Protein AF-A0A1N6QDA4-F1 (afdb_monomer_lite)

pLDDT: mean 79.56, std 16.45, range [36.5, 98.25]

Sequence (309 aa):
MTAQAQHRDPRNADLATALEQFEIDNLKEQLRQQRITHTEELSAAKREAEQDPLERMIDRWNGYPGAIERARSAEAELAKARAEHASVTDTLNVVADNCAKYEQLADQYKDQCEKMLAKNNGNVERANDAISRLQQQVRELNNQLRIYREMNPDKLKKQVKRLQDKNKELTARNETAVKNAEQAKKEKAQLARELQATRQMNRDLKDSLDDMEKIAEGTLDANECRYAYQDETWGITGHDRNTQDLIFIEHLPTGQRRVLSRTTGDVMRTEPIPSSIKALAKQWVEKYAQLHDAIDSLCEPAPSQQEDS

Radius of gyration: 101.57 Å; chains: 1; bounding box: 157×73×294 Å

Secondary structure (DSSP, 8-state):
----------SSHHHHHHHHHHHHHHHHHHHHHHHHHHHHHHHHHHHHHHHHHHHHHHHHHHHHHHHHHHHHHHHHHHHHHHHHHHHHHHHHHHHHHHHHHHHHHHHHHHHHHHHHHHHHHHHHHHHHHHHHHHHHHHHHHHHHHHHHHHT-HHHHHHHHHHHHHHHHHHHHHHHHHHHHHHHHHHHHHHHHHHHHHHHHHHHHHHHHHHHHHHHHTTSS-TTTTS-SEE-SSEEEE---TT-TTEEEEEETTTTEEEEEETTT--BSSSS---HHHHHHHHHHHHHHHHHHHHHHHHHSPPP------

Foldseek 3Di:
DDDDDDDDDDPPPVVVVVVVVVVVVVVVVVVVVVVVVVVVVVVVVVCCVVVVVVVVVVVVVVCVVVVVVVVVVVVVVVVVVVVVVVVVVVVVVVVVVVVVVVVVVVVVVVVVVVVVVVVVVVVVVVVVVVVVVVVVVVVVVVVVVVVVVVVPVVVVVVVVVVVVVVVVVVVVVVVVVVVVVVVVVVVVVVVVVVVVVVVVVVVVVVVVVVQVVCCVVVVDPVVVVQFPDDDPFWGWGDDDPPDNFWIWIAGVVVRDTWTQGLVPLDTPDDDDDPVVVSVVSVVVSVVVVVVVVVVVVVVDDDPPDDPDD

Organism: NCBI:txid49186

Structure (mmCIF, N/CA/C/O backbone):
data_AF-A0A1N6QDA4-F1
#
_entry.id   AF-A0A1N6QDA4-F1
#
loop_
_atom_site.group_PDB
_atom_site.id
_atom_site.type_symbol
_atom_site.label_atom_id
_atom_site.label_alt_id
_atom_site.label_comp_id
_atom_site.label_asym_id
_atom_site.label_entity_id
_atom_site.label_seq_id
_atom_site.pdbx_PDB_ins_code
_atom_site.Cartn_x
_atom_site.Cartn_y
_atom_site.Cartn_z
_atom_site.occupancy
_atom_site.B_iso_or_equiv
_atom_site.auth_seq_id
_atom_site.auth_comp_id
_atom_site.auth_asym_id
_atom_site.auth_atom_id
_atom_site.pdbx_PDB_model_num
ATOM 1 N N . MET A 1 1 ? 66.990 56.740 -181.572 1.00 36.50 1 MET A N 1
ATOM 2 C CA . MET A 1 1 ? 67.595 57.712 -180.641 1.00 36.50 1 MET A CA 1
ATOM 3 C C . MET A 1 1 ? 67.385 57.205 -179.221 1.00 36.50 1 MET A C 1
ATOM 5 O O . MET A 1 1 ? 66.254 56.898 -178.880 1.00 36.50 1 MET A O 1
ATOM 9 N N . THR A 1 2 ? 68.497 57.081 -178.485 1.00 39.44 2 THR A N 1
ATOM 10 C CA . THR A 1 2 ? 68.653 56.997 -177.013 1.00 39.44 2 THR A CA 1
ATOM 11 C C . THR A 1 2 ? 67.955 55.883 -176.223 1.00 39.44 2 THR A C 1
ATOM 13 O O . THR A 1 2 ? 66.776 55.947 -175.898 1.00 39.44 2 THR A O 1
ATOM 16 N N . ALA A 1 3 ? 68.785 54.907 -175.842 1.00 44.12 3 ALA A N 1
ATOM 17 C CA . ALA A 1 3 ? 68.615 53.956 -174.752 1.00 44.12 3 ALA A CA 1
ATOM 18 C C . ALA A 1 3 ? 68.837 54.616 -173.379 1.00 44.12 3 ALA A C 1
ATOM 20 O O . ALA A 1 3 ? 69.678 55.506 -173.267 1.00 44.12 3 ALA A O 1
ATOM 21 N N . GLN A 1 4 ? 68.184 54.096 -172.335 1.00 40.22 4 GLN A N 1
ATOM 22 C CA . GLN A 1 4 ? 68.725 54.085 -170.972 1.00 40.22 4 GLN A CA 1
ATOM 23 C C . GLN A 1 4 ? 68.102 52.943 -170.156 1.00 40.22 4 GLN A C 1
ATOM 25 O O . GLN A 1 4 ? 66.895 52.879 -169.946 1.00 40.22 4 GLN A O 1
ATOM 30 N N . ALA A 1 5 ? 68.974 52.025 -169.745 1.00 48.56 5 ALA A N 1
ATOM 31 C CA . ALA A 1 5 ? 68.730 50.905 -168.851 1.00 48.56 5 ALA A CA 1
ATOM 32 C C . ALA A 1 5 ? 69.246 51.260 -167.449 1.00 48.56 5 ALA A C 1
ATOM 34 O O . ALA A 1 5 ? 70.353 51.784 -167.344 1.00 48.56 5 ALA A O 1
ATOM 35 N N . GLN A 1 6 ? 68.495 50.927 -166.393 1.00 41.88 6 GLN A N 1
ATOM 36 C CA . GLN A 1 6 ? 68.974 50.840 -165.002 1.00 41.88 6 GLN A CA 1
ATOM 37 C C . GLN A 1 6 ? 68.189 49.712 -164.304 1.00 41.88 6 GLN A C 1
ATOM 39 O O . GLN A 1 6 ? 66.966 49.750 -164.239 1.00 41.88 6 GLN A O 1
ATOM 44 N N . HIS A 1 7 ? 68.803 48.538 -164.138 1.00 41.16 7 HIS A N 1
ATOM 45 C CA . HIS A 1 7 ? 69.599 48.075 -162.985 1.00 41.16 7 HIS A CA 1
ATOM 46 C C . HIS A 1 7 ? 68.746 47.589 -161.795 1.00 41.16 7 HIS A C 1
ATOM 48 O O . HIS A 1 7 ? 68.261 48.370 -160.985 1.00 41.16 7 HIS A O 1
ATOM 54 N N . ARG A 1 8 ? 68.594 46.256 -161.717 1.00 45.59 8 ARG A N 1
ATOM 55 C CA . ARG A 1 8 ? 68.130 45.482 -160.554 1.00 45.59 8 ARG A CA 1
ATOM 56 C C . ARG A 1 8 ? 69.287 45.318 -159.562 1.00 45.59 8 ARG A C 1
ATOM 58 O O . ARG A 1 8 ? 70.388 44.969 -159.985 1.00 45.59 8 ARG A O 1
ATOM 65 N N . ASP A 1 9 ? 69.010 45.516 -158.277 1.00 39.50 9 ASP A N 1
ATOM 66 C CA . ASP A 1 9 ? 69.962 45.371 -157.169 1.00 39.50 9 ASP A CA 1
ATOM 67 C C . ASP A 1 9 ? 69.847 43.957 -156.538 1.00 39.50 9 ASP A C 1
ATOM 69 O O . ASP A 1 9 ? 68.753 43.584 -156.108 1.00 39.50 9 ASP A O 1
ATOM 73 N N . PRO A 1 10 ? 70.915 43.132 -156.485 1.00 48.78 10 PRO A N 1
ATOM 74 C CA . PRO A 1 10 ? 70.852 41.725 -156.067 1.00 48.78 10 PRO A CA 1
ATOM 75 C C . PRO A 1 10 ? 71.235 41.462 -154.590 1.00 48.78 10 PRO A C 1
ATOM 77 O O . PRO A 1 10 ? 71.687 40.371 -154.270 1.00 48.78 10 PRO A O 1
ATOM 80 N N . ARG A 1 11 ? 71.076 42.424 -153.664 1.00 51.28 11 ARG A N 1
ATOM 81 C CA . ARG A 1 11 ? 71.540 42.298 -152.254 1.00 51.28 11 ARG A CA 1
ATOM 82 C C . ARG A 1 11 ? 70.470 42.020 -151.181 1.00 51.28 11 ARG A C 1
ATOM 84 O O . ARG A 1 11 ? 70.831 41.868 -150.021 1.00 51.28 11 ARG A O 1
ATOM 91 N N . ASN A 1 12 ? 69.185 41.910 -151.535 1.00 51.75 12 ASN A N 1
ATOM 92 C CA . ASN A 1 12 ? 68.094 41.748 -150.550 1.00 51.75 12 ASN A CA 1
ATOM 93 C C . ASN A 1 12 ? 67.540 40.318 -150.393 1.00 51.75 12 ASN A C 1
ATOM 95 O O . ASN A 1 12 ? 66.811 40.071 -149.439 1.00 51.75 12 ASN A O 1
ATOM 99 N N . ALA A 1 13 ? 67.864 39.374 -151.284 1.00 56.47 13 ALA A N 1
ATOM 100 C CA . ALA A 1 13 ? 67.335 38.005 -151.200 1.00 56.47 13 ALA A CA 1
ATOM 101 C C . ALA A 1 13 ? 68.118 37.117 -150.211 1.00 56.47 13 ALA A C 1
ATOM 103 O O . ALA A 1 13 ? 67.504 36.363 -149.468 1.00 56.47 13 ALA A O 1
ATOM 104 N N . ASP A 1 14 ? 69.445 37.266 -150.130 1.00 57.03 14 ASP A N 1
ATOM 105 C CA . ASP A 1 14 ? 70.304 36.411 -149.289 1.00 57.03 14 ASP A CA 1
ATOM 106 C C . ASP A 1 14 ? 70.206 36.716 -147.783 1.00 57.03 14 ASP A C 1
ATOM 108 O O . ASP A 1 14 ? 70.506 35.865 -146.946 1.00 57.03 14 ASP A O 1
ATOM 112 N N . LEU A 1 15 ? 69.759 37.922 -147.415 1.00 59.72 15 LEU A N 1
ATOM 113 C CA . LEU A 1 15 ? 69.578 38.314 -146.014 1.00 59.72 15 LEU A CA 1
ATOM 114 C C . LEU A 1 15 ? 68.281 37.740 -145.416 1.00 59.72 15 LEU A C 1
ATOM 116 O O . LEU A 1 15 ? 68.230 37.446 -144.224 1.00 59.72 15 LEU A O 1
ATOM 120 N N . ALA A 1 16 ? 67.250 37.553 -146.247 1.00 62.53 16 ALA A N 1
ATOM 121 C CA . ALA A 1 16 ? 65.970 36.985 -145.833 1.00 62.53 16 ALA A CA 1
ATOM 122 C C . ALA A 1 16 ? 66.103 35.489 -145.502 1.00 62.53 16 ALA A C 1
ATOM 124 O O . ALA A 1 16 ? 65.653 35.052 -144.446 1.00 62.53 16 ALA A O 1
ATOM 125 N N . THR A 1 17 ? 66.818 34.724 -146.331 1.00 67.00 17 THR A N 1
ATOM 126 C CA . THR A 1 17 ? 67.074 33.292 -146.102 1.00 67.00 17 THR A CA 1
ATOM 127 C C . THR A 1 17 ? 67.941 33.042 -144.865 1.00 67.00 17 THR A C 1
ATOM 129 O O . THR A 1 17 ? 67.733 32.065 -144.151 1.00 67.00 17 THR A O 1
ATOM 132 N N . ALA A 1 18 ? 68.907 33.921 -144.577 1.00 68.62 18 ALA A N 1
ATOM 133 C CA . ALA A 1 18 ? 69.746 33.807 -143.382 1.00 68.62 18 ALA A CA 1
ATOM 134 C C . ALA A 1 18 ? 68.970 34.088 -142.081 1.00 68.62 18 ALA A C 1
ATOM 136 O O . ALA A 1 18 ? 69.215 33.432 -141.068 1.00 68.62 18 ALA A O 1
ATOM 137 N N . LEU A 1 19 ? 68.022 35.032 -142.111 1.00 71.56 19 LEU A N 1
ATOM 138 C CA . LEU A 1 19 ? 67.133 35.317 -140.980 1.00 71.56 19 LEU A CA 1
ATOM 139 C C . LEU A 1 19 ? 66.138 34.177 -140.738 1.00 71.56 19 LEU A C 1
ATOM 141 O O . LEU A 1 19 ? 65.988 33.756 -139.594 1.00 71.56 19 LEU A O 1
ATOM 145 N N . GLU A 1 20 ? 65.541 33.618 -141.794 1.00 75.06 20 GLU A N 1
ATOM 146 C CA . GLU A 1 20 ? 64.674 32.435 -141.679 1.00 75.06 20 GLU A CA 1
ATOM 147 C C . GLU A 1 20 ? 65.430 31.235 -141.094 1.00 75.06 20 GLU A C 1
ATOM 149 O O . GLU A 1 20 ? 64.919 30.541 -140.217 1.00 75.06 20 GLU A O 1
ATOM 154 N N . GLN A 1 21 ? 66.676 31.004 -141.519 1.00 75.12 21 GLN A N 1
ATOM 155 C CA . GLN A 1 21 ? 67.477 29.898 -140.998 1.00 75.12 21 GLN A CA 1
ATOM 156 C C . GLN A 1 21 ? 67.840 30.092 -139.516 1.00 75.12 21 GLN A C 1
ATOM 158 O O . GLN A 1 21 ? 67.789 29.137 -138.739 1.00 75.12 21 GLN A O 1
ATOM 163 N N . PHE A 1 22 ? 68.155 31.325 -139.109 1.00 82.31 22 PHE A N 1
ATOM 164 C CA . PHE A 1 22 ? 68.394 31.664 -137.707 1.00 82.31 22 PHE A CA 1
ATOM 165 C C . PHE A 1 22 ? 67.132 31.482 -136.853 1.00 82.31 22 PHE A C 1
ATOM 167 O O . PHE A 1 22 ? 67.211 30.920 -135.761 1.00 82.31 22 PHE A O 1
ATOM 174 N N . GLU A 1 23 ? 65.962 31.891 -137.350 1.00 81.25 23 GLU A N 1
ATOM 175 C CA . GLU A 1 23 ? 64.683 31.651 -136.673 1.00 81.25 23 GLU A CA 1
ATOM 176 C C . GLU A 1 23 ? 64.373 30.156 -136.550 1.00 81.25 23 GLU A C 1
ATOM 178 O O . GLU A 1 23 ? 63.975 29.702 -135.477 1.00 81.25 23 GLU A O 1
ATOM 183 N N . ILE A 1 24 ? 64.621 29.364 -137.597 1.00 80.00 24 ILE A N 1
ATOM 184 C CA . ILE A 1 24 ? 64.445 27.906 -137.567 1.00 80.00 24 ILE A CA 1
ATOM 185 C C . ILE A 1 24 ? 65.354 27.260 -136.516 1.00 80.00 24 ILE A C 1
ATOM 187 O O . ILE A 1 24 ? 64.907 26.383 -135.772 1.00 80.00 24 ILE A O 1
ATOM 191 N N . ASP A 1 25 ? 66.620 27.661 -136.438 1.00 80.38 25 ASP A N 1
ATOM 192 C CA . ASP A 1 25 ? 67.557 27.077 -135.479 1.00 80.38 25 ASP A CA 1
ATOM 193 C C . ASP A 1 25 ? 67.271 27.540 -134.042 1.00 80.38 25 ASP A C 1
ATOM 195 O O . ASP A 1 25 ? 67.358 26.732 -133.115 1.00 80.38 25 ASP A O 1
ATOM 199 N N . ASN A 1 26 ? 66.800 28.775 -133.854 1.00 84.25 26 ASN A N 1
ATOM 200 C CA . ASN A 1 26 ? 66.311 29.256 -132.562 1.00 84.25 26 ASN A CA 1
ATOM 201 C C . ASN A 1 26 ? 65.065 28.474 -132.104 1.00 84.25 26 ASN A C 1
ATOM 203 O O . ASN A 1 26 ? 64.989 28.030 -130.960 1.00 84.25 26 ASN A O 1
ATOM 207 N N . LEU A 1 27 ? 64.118 28.207 -133.010 1.00 84.56 27 LEU A N 1
ATOM 208 C CA . LEU A 1 27 ? 62.936 27.390 -132.715 1.00 84.56 27 LEU A CA 1
ATOM 209 C C . LEU A 1 27 ? 63.297 25.930 -132.402 1.00 84.56 27 LEU A C 1
ATOM 211 O O . LEU A 1 27 ? 62.694 25.328 -131.513 1.00 84.56 27 LEU A O 1
ATOM 215 N N . LYS A 1 28 ? 64.293 25.345 -133.081 1.00 82.94 28 LYS A N 1
ATOM 216 C CA . LYS A 1 28 ? 64.786 23.992 -132.758 1.00 82.94 28 LYS A CA 1
ATOM 217 C C . LYS A 1 28 ? 65.443 23.934 -131.386 1.00 82.94 28 LYS A C 1
ATOM 219 O O . LYS A 1 28 ? 65.233 22.956 -130.668 1.00 82.94 28 LYS A O 1
ATOM 224 N N . GLU A 1 29 ? 66.221 24.949 -131.025 1.00 83.81 29 GLU A N 1
ATOM 225 C CA . GLU A 1 29 ? 66.857 25.021 -129.712 1.00 83.81 29 GLU A CA 1
ATOM 226 C C . GLU A 1 29 ? 65.814 25.221 -128.605 1.00 83.81 29 GLU A C 1
ATOM 228 O O . GLU A 1 29 ? 65.850 24.514 -127.599 1.00 83.81 29 GLU A O 1
ATOM 233 N N . GLN A 1 30 ? 64.800 26.062 -128.831 1.00 83.56 30 GLN A N 1
ATOM 234 C CA . GLN A 1 30 ? 63.646 26.174 -127.932 1.00 83.56 30 GLN A CA 1
ATOM 235 C C . GLN A 1 30 ? 62.903 24.840 -127.785 1.00 83.56 30 GLN A C 1
ATOM 237 O O . GLN A 1 30 ? 62.584 24.433 -126.669 1.00 83.56 30 GLN A O 1
ATOM 242 N N . LEU A 1 31 ? 62.677 24.109 -128.882 1.00 86.06 31 LEU A N 1
ATOM 243 C CA . LEU A 1 31 ? 62.033 22.794 -128.840 1.00 86.06 31 LEU A CA 1
ATOM 244 C C . LEU A 1 31 ? 62.889 21.763 -128.086 1.00 86.06 31 LEU A C 1
ATOM 246 O O . LEU A 1 31 ? 62.363 20.899 -127.383 1.00 86.06 31 LEU A O 1
ATOM 250 N N . ARG A 1 32 ? 64.217 21.837 -128.226 1.00 85.88 32 ARG A N 1
ATOM 251 C CA . ARG A 1 32 ? 65.161 20.986 -127.497 1.00 85.88 32 ARG A CA 1
ATOM 252 C C . ARG A 1 32 ? 65.125 21.293 -126.001 1.00 85.88 32 ARG A C 1
ATOM 254 O O . ARG A 1 32 ? 65.028 20.357 -125.212 1.00 85.88 32 ARG A O 1
ATOM 261 N N . GLN A 1 33 ? 65.152 22.568 -125.622 1.00 84.62 33 GLN A N 1
ATOM 262 C CA . GLN A 1 33 ? 65.048 23.002 -124.228 1.00 84.62 33 GLN A CA 1
ATOM 263 C C . GLN A 1 33 ? 63.710 22.582 -123.616 1.00 84.62 33 GLN A C 1
ATOM 265 O O . GLN A 1 33 ? 63.714 21.974 -122.553 1.00 84.62 33 GLN A O 1
ATOM 270 N N . GLN A 1 34 ? 62.595 22.763 -124.330 1.00 85.25 34 GLN A N 1
ATOM 271 C CA . GLN A 1 34 ? 61.272 22.297 -123.894 1.00 85.25 34 GLN A CA 1
ATOM 272 C C . GLN A 1 34 ? 61.207 20.780 -123.694 1.00 85.25 34 GLN A C 1
ATOM 274 O O . GLN A 1 34 ? 60.549 20.296 -122.777 1.00 85.25 34 GLN A O 1
ATOM 279 N N . ARG A 1 35 ? 61.882 19.999 -124.546 1.00 86.56 35 ARG A N 1
ATOM 280 C CA . ARG A 1 35 ? 61.948 18.542 -124.373 1.00 86.56 35 ARG A CA 1
ATOM 281 C C . ARG A 1 35 ? 62.734 18.158 -123.130 1.00 86.56 35 ARG A C 1
ATOM 283 O O . ARG A 1 35 ? 62.293 17.261 -122.422 1.00 86.56 35 ARG A O 1
ATOM 290 N N . ILE A 1 36 ? 63.859 18.826 -122.877 1.00 84.88 36 ILE A N 1
ATOM 291 C CA . ILE A 1 36 ? 64.680 18.590 -121.686 1.00 84.88 36 ILE A CA 1
ATOM 292 C C . ILE A 1 36 ? 63.874 18.933 -120.431 1.00 84.88 36 ILE A C 1
ATOM 294 O O . ILE A 1 36 ? 63.717 18.062 -119.577 1.00 84.88 36 ILE A O 1
ATOM 298 N N . THR A 1 37 ? 63.266 20.122 -120.371 1.00 85.00 37 THR A N 1
ATOM 299 C CA . THR A 1 37 ? 62.447 20.533 -119.220 1.00 85.00 37 THR A CA 1
ATOM 300 C C . THR A 1 37 ? 61.268 19.592 -119.008 1.00 85.00 37 THR A C 1
ATOM 302 O O . THR A 1 37 ? 61.053 19.128 -117.897 1.00 85.00 37 THR A O 1
ATOM 305 N N . HIS A 1 38 ? 60.563 19.196 -120.070 1.00 85.62 38 HIS A N 1
ATOM 306 C CA . HIS A 1 38 ? 59.451 18.252 -119.954 1.00 85.62 38 HIS A CA 1
ATOM 307 C C . HIS A 1 38 ? 59.905 16.863 -119.468 1.00 85.62 38 HIS A C 1
ATOM 309 O O . HIS A 1 38 ? 59.210 16.213 -118.689 1.00 85.62 38 HIS A O 1
ATOM 315 N N . THR A 1 39 ? 61.078 16.375 -119.893 1.00 83.75 39 THR A N 1
ATOM 316 C CA . THR A 1 39 ? 61.624 15.115 -119.360 1.00 83.75 39 THR A CA 1
ATOM 317 C C . THR A 1 39 ? 62.070 15.228 -117.906 1.00 83.75 39 THR A C 1
ATOM 319 O O . THR A 1 39 ? 61.886 14.277 -117.146 1.00 83.75 39 THR A O 1
ATOM 322 N N . GLU A 1 40 ? 62.617 16.372 -117.503 1.00 85.88 40 GLU A N 1
ATOM 323 C CA . GLU A 1 40 ? 62.994 16.642 -116.116 1.00 85.88 40 GLU A CA 1
ATOM 324 C C . GLU A 1 40 ? 61.753 16.709 -115.221 1.00 85.88 40 GLU A C 1
ATOM 326 O O . GLU A 1 40 ? 61.712 16.011 -114.209 1.00 85.88 40 GLU A O 1
ATOM 331 N N . GLU A 1 41 ? 60.709 17.422 -115.645 1.00 84.94 41 GLU A N 1
ATOM 332 C CA . GLU A 1 41 ? 59.411 17.502 -114.965 1.00 84.94 41 GLU A CA 1
ATOM 333 C C . GLU A 1 41 ? 58.749 16.127 -114.832 1.00 84.94 41 GLU A C 1
ATOM 335 O O . GLU A 1 41 ? 58.336 15.748 -113.738 1.00 84.94 41 GLU A O 1
ATOM 340 N N . LEU A 1 42 ? 58.717 15.323 -115.902 1.00 81.88 42 LEU A N 1
ATOM 341 C CA . LEU A 1 42 ? 58.201 13.951 -115.836 1.00 81.88 42 LEU A CA 1
ATOM 342 C C . LEU A 1 42 ? 59.022 13.065 -114.892 1.00 81.88 42 LEU A C 1
ATOM 344 O O . LEU A 1 42 ? 58.462 12.224 -114.188 1.00 81.88 42 LEU A O 1
ATOM 348 N N . SER A 1 43 ? 60.346 13.230 -114.869 1.00 78.56 43 SER A N 1
ATOM 349 C CA . SER A 1 43 ? 61.214 12.464 -113.972 1.00 78.56 43 SER A CA 1
ATOM 350 C C . SER A 1 43 ? 61.050 12.877 -112.506 1.00 78.56 43 SER A C 1
ATOM 352 O O . SER A 1 43 ? 61.079 12.013 -111.630 1.00 78.56 43 SER A O 1
ATOM 354 N N . ALA A 1 44 ? 60.823 14.166 -112.240 1.00 80.19 44 ALA A N 1
ATOM 355 C CA . ALA A 1 44 ? 60.541 14.702 -110.915 1.00 80.19 44 ALA A CA 1
ATOM 356 C C . ALA A 1 44 ? 59.164 14.243 -110.424 1.00 80.19 44 ALA A C 1
ATOM 358 O O . ALA A 1 44 ? 59.079 13.658 -109.349 1.00 80.19 44 ALA A O 1
ATOM 359 N N . ALA A 1 45 ? 58.126 14.375 -111.255 1.00 77.88 45 ALA A N 1
ATOM 360 C CA . ALA A 1 45 ? 56.777 13.905 -110.947 1.00 77.88 45 ALA A CA 1
ATOM 361 C C . ALA A 1 45 ? 56.741 12.391 -110.690 1.00 77.88 45 ALA A C 1
ATOM 363 O O . ALA A 1 45 ? 56.043 11.926 -109.792 1.00 77.88 45 ALA A O 1
ATOM 364 N N . LYS A 1 46 ? 57.526 11.602 -111.438 1.00 79.38 46 LYS A N 1
ATOM 365 C CA . LYS A 1 46 ? 57.642 10.159 -111.200 1.00 79.38 46 LYS A CA 1
ATOM 366 C C . LYS A 1 46 ? 58.363 9.840 -109.887 1.00 79.38 46 LYS A C 1
ATOM 368 O O . LYS A 1 46 ? 57.913 8.958 -109.166 1.00 79.38 46 LYS A O 1
ATOM 373 N N . ARG A 1 47 ? 59.448 10.552 -109.555 1.00 75.81 47 ARG A N 1
ATOM 374 C CA . ARG A 1 47 ? 60.139 10.387 -108.262 1.00 75.81 47 ARG A CA 1
ATOM 375 C C . ARG A 1 47 ? 59.245 10.779 -107.093 1.00 75.81 47 ARG A C 1
ATOM 377 O O . ARG A 1 47 ? 59.200 10.039 -106.124 1.00 75.81 47 ARG A O 1
ATOM 384 N N . GLU A 1 48 ? 58.507 11.877 -107.202 1.00 76.88 48 GLU A N 1
ATOM 385 C CA . GLU A 1 48 ? 57.567 12.335 -106.176 1.00 76.88 48 GLU A CA 1
ATOM 386 C C . GLU A 1 48 ? 56.412 11.336 -105.988 1.00 76.88 48 GLU A C 1
ATOM 388 O O . GLU A 1 48 ? 56.111 10.943 -104.863 1.00 76.88 48 GLU A O 1
ATOM 393 N N . ALA A 1 49 ? 55.844 10.825 -107.088 1.00 73.62 49 ALA A N 1
ATOM 394 C CA . ALA A 1 49 ? 54.801 9.799 -107.050 1.00 73.62 49 ALA A CA 1
ATOM 395 C C . ALA A 1 49 ? 55.277 8.457 -106.458 1.00 73.62 49 ALA A C 1
ATOM 397 O O . ALA A 1 49 ? 54.464 7.714 -105.909 1.00 73.62 49 ALA A O 1
ATOM 398 N N . GLU A 1 50 ? 56.568 8.128 -106.569 1.00 77.50 50 GLU A N 1
ATOM 399 C CA . GLU A 1 50 ? 57.167 6.926 -105.973 1.00 77.50 50 GLU A CA 1
ATOM 400 C C . GLU A 1 50 ? 57.635 7.153 -104.519 1.00 77.50 50 GLU A C 1
ATOM 402 O O . GLU A 1 50 ? 57.541 6.234 -103.703 1.00 77.50 50 GLU A O 1
ATOM 407 N N . GLN A 1 51 ? 58.098 8.357 -104.165 1.00 74.00 51 GLN A N 1
ATOM 408 C CA . GLN A 1 51 ? 58.604 8.696 -102.827 1.00 74.00 51 GLN A CA 1
ATOM 409 C C . GLN A 1 51 ? 57.485 8.944 -101.807 1.00 74.00 51 GLN A C 1
ATOM 411 O O . GLN A 1 51 ? 57.546 8.377 -100.719 1.00 74.00 51 GLN A O 1
ATOM 416 N N . ASP A 1 52 ? 56.432 9.688 -102.154 1.00 76.62 52 ASP A N 1
ATOM 417 C CA . ASP A 1 52 ? 55.325 10.021 -101.240 1.00 76.62 52 ASP A CA 1
ATOM 418 C C . ASP A 1 52 ? 54.630 8.782 -100.612 1.00 76.62 52 ASP A C 1
ATOM 420 O O . ASP A 1 52 ? 54.471 8.722 -99.388 1.00 76.62 52 ASP A O 1
ATOM 424 N N . PRO A 1 53 ? 54.260 7.719 -101.360 1.00 83.00 53 PRO A N 1
ATOM 425 C CA . PRO A 1 53 ? 53.670 6.529 -100.745 1.00 83.00 53 PRO A CA 1
ATOM 426 C C . PRO A 1 53 ? 54.661 5.748 -99.869 1.00 83.00 53 PRO A C 1
ATOM 428 O O . PRO A 1 53 ? 54.244 5.169 -98.862 1.00 83.00 53 PRO A O 1
ATOM 431 N N . LEU A 1 54 ? 55.954 5.737 -100.211 1.00 81.06 54 LEU A N 1
ATOM 432 C CA . LEU A 1 54 ? 56.986 5.072 -99.411 1.00 81.06 54 LEU A CA 1
ATOM 433 C C . LEU A 1 54 ? 57.266 5.832 -98.113 1.00 81.06 54 LEU A C 1
ATOM 435 O O . LEU A 1 54 ? 57.337 5.204 -97.059 1.00 81.06 54 LEU A O 1
ATOM 439 N N . GLU A 1 55 ? 57.347 7.160 -98.161 1.00 83.62 55 GLU A N 1
ATOM 440 C CA . GLU A 1 55 ? 57.503 8.013 -96.980 1.00 83.62 55 GLU A CA 1
ATOM 441 C C . GLU A 1 55 ? 56.316 7.844 -96.027 1.00 83.62 55 GLU A C 1
ATOM 443 O O . GLU A 1 55 ? 56.513 7.548 -94.849 1.00 83.62 55 GLU A O 1
ATOM 448 N N . ARG A 1 56 ? 55.077 7.845 -96.539 1.00 82.69 56 ARG A N 1
ATOM 449 C CA . ARG A 1 56 ? 53.881 7.558 -95.723 1.00 82.69 56 ARG A CA 1
ATOM 450 C C . ARG A 1 56 ? 53.902 6.163 -95.095 1.00 82.69 56 ARG A C 1
ATOM 452 O O . ARG A 1 56 ? 53.414 5.984 -93.975 1.00 82.69 56 ARG A O 1
ATOM 459 N N . MET A 1 57 ? 54.419 5.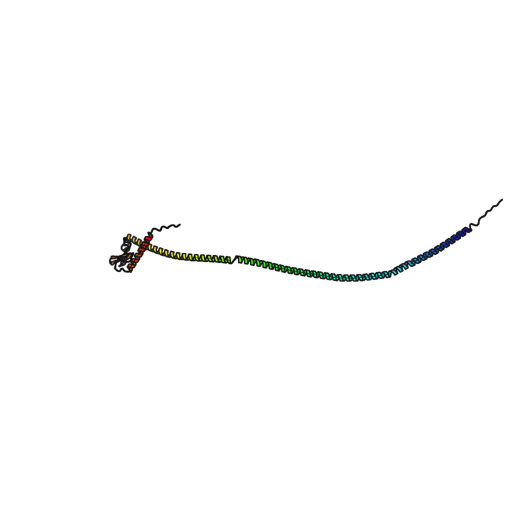156 -95.804 1.00 83.81 57 MET A N 1
ATOM 460 C CA . MET A 1 57 ? 54.565 3.800 -95.260 1.00 83.81 57 MET A CA 1
ATOM 461 C C . MET A 1 57 ? 55.651 3.733 -94.184 1.00 83.81 57 MET A C 1
ATOM 463 O O . MET A 1 57 ? 55.429 3.083 -93.163 1.00 83.81 57 MET A O 1
ATOM 467 N N . ILE A 1 58 ? 56.779 4.416 -94.378 1.00 84.38 58 ILE A N 1
ATOM 468 C CA . ILE A 1 58 ? 57.876 4.503 -93.407 1.00 84.38 58 ILE A CA 1
ATOM 469 C C . ILE A 1 58 ? 57.421 5.252 -92.151 1.00 84.38 58 ILE A C 1
ATOM 471 O O . ILE A 1 58 ? 57.635 4.754 -91.050 1.00 84.38 58 ILE A O 1
ATOM 475 N N . ASP A 1 59 ? 56.713 6.373 -92.286 1.00 84.62 59 ASP A N 1
ATOM 476 C CA . ASP A 1 59 ? 56.167 7.130 -91.153 1.00 84.62 59 ASP A CA 1
ATOM 477 C C . ASP A 1 59 ? 55.150 6.310 -90.360 1.00 84.62 59 ASP A C 1
ATOM 479 O O . ASP A 1 59 ? 55.189 6.255 -89.126 1.00 84.62 59 ASP A O 1
ATOM 483 N N . ARG A 1 60 ? 54.267 5.594 -91.066 1.00 86.00 60 ARG A N 1
ATOM 484 C CA . ARG A 1 60 ? 53.339 4.656 -90.428 1.00 86.00 60 ARG A CA 1
ATOM 485 C C . ARG A 1 60 ? 54.094 3.534 -89.714 1.00 86.00 60 ARG A C 1
ATOM 487 O O . ARG A 1 60 ? 53.725 3.186 -88.593 1.00 86.00 60 ARG A O 1
ATOM 494 N N . TRP A 1 61 ? 55.143 2.991 -90.333 1.00 86.56 61 TRP A N 1
ATOM 495 C CA . TRP A 1 61 ? 55.955 1.924 -89.753 1.00 86.56 61 TRP A CA 1
ATOM 496 C C . TRP A 1 61 ? 56.688 2.381 -88.489 1.00 86.56 61 TRP A C 1
ATOM 498 O O . TRP A 1 61 ? 56.620 1.717 -87.455 1.00 86.56 61 TRP A O 1
ATOM 508 N N . ASN A 1 62 ? 57.303 3.561 -88.543 1.00 89.25 62 ASN A N 1
ATOM 509 C CA . ASN A 1 62 ? 58.001 4.189 -87.426 1.00 89.25 62 ASN A CA 1
ATOM 510 C C . ASN A 1 62 ? 57.045 4.580 -86.284 1.00 89.25 62 ASN A C 1
ATOM 512 O O . ASN A 1 62 ? 57.456 4.630 -85.126 1.00 89.25 62 ASN A O 1
ATOM 516 N N . GLY A 1 63 ? 55.758 4.801 -86.574 1.00 89.38 63 GLY A N 1
ATOM 517 C CA . GLY A 1 63 ? 54.722 5.059 -85.572 1.00 89.38 63 GLY A CA 1
ATOM 518 C C . GLY A 1 63 ? 54.218 3.821 -84.813 1.00 89.38 63 GLY A C 1
ATOM 519 O O . GLY A 1 63 ? 53.692 3.970 -83.703 1.00 89.38 63 GLY A O 1
ATOM 520 N N . TYR A 1 64 ? 54.372 2.604 -85.359 1.00 90.50 64 TYR A N 1
ATOM 521 C CA . TYR A 1 64 ? 53.859 1.376 -84.729 1.00 90.50 64 TYR A CA 1
ATOM 522 C C . TYR A 1 64 ? 54.505 1.042 -83.378 1.00 90.50 64 TYR A C 1
ATOM 524 O O . TYR A 1 64 ? 53.746 0.738 -82.457 1.00 90.50 64 TYR A O 1
ATOM 532 N N . PRO A 1 65 ? 55.838 1.120 -83.186 1.00 92.12 65 PRO A N 1
ATOM 533 C CA . PRO A 1 65 ? 56.453 0.857 -81.884 1.00 92.12 65 PRO A CA 1
ATOM 534 C C . PRO A 1 65 ? 55.867 1.726 -80.766 1.00 92.12 65 PRO A C 1
ATOM 536 O O . PRO A 1 65 ? 55.437 1.202 -79.740 1.00 92.12 65 PRO A O 1
ATOM 539 N N . GLY A 1 66 ? 55.722 3.035 -81.007 1.00 91.88 66 GLY A N 1
ATOM 540 C CA . GLY A 1 66 ? 55.103 3.946 -80.042 1.00 91.88 66 GLY A CA 1
ATOM 541 C C . GLY A 1 66 ? 53.616 3.654 -79.804 1.00 91.88 66 GLY A C 1
ATOM 542 O O . GLY A 1 66 ? 53.120 3.827 -78.693 1.00 91.88 66 GLY A O 1
ATOM 543 N N . ALA A 1 67 ? 52.882 3.184 -80.819 1.00 90.44 67 ALA A N 1
ATOM 544 C CA . ALA A 1 67 ? 51.497 2.741 -80.648 1.00 90.44 67 ALA A CA 1
ATOM 545 C C . ALA A 1 67 ? 51.393 1.456 -79.808 1.00 90.44 67 ALA A C 1
ATOM 547 O O . ALA A 1 67 ? 50.504 1.357 -78.964 1.00 90.44 67 ALA A O 1
ATOM 548 N N . ILE A 1 68 ? 52.316 0.507 -79.994 1.00 93.00 68 ILE A N 1
ATOM 549 C CA . ILE A 1 68 ? 52.394 -0.736 -79.216 1.00 93.00 68 ILE A CA 1
ATOM 550 C C . ILE A 1 68 ? 52.741 -0.434 -77.756 1.00 93.00 68 ILE A C 1
ATOM 552 O O . ILE A 1 68 ? 52.123 -0.999 -76.858 1.00 93.00 68 ILE A O 1
ATOM 556 N N . GLU A 1 69 ? 53.683 0.472 -77.492 1.00 94.06 69 GLU A N 1
ATOM 557 C CA . GLU A 1 69 ? 54.012 0.892 -76.124 1.00 94.06 69 GLU A CA 1
ATOM 558 C C . GLU A 1 69 ? 52.832 1.576 -75.431 1.00 94.06 69 GLU A C 1
ATOM 560 O O . GLU A 1 69 ? 52.516 1.239 -74.290 1.00 94.06 69 GLU A O 1
ATOM 565 N N . ARG A 1 70 ? 52.117 2.469 -76.132 1.00 93.75 70 ARG A N 1
ATOM 566 C CA . ARG A 1 70 ? 50.881 3.071 -75.606 1.00 93.75 70 ARG A CA 1
ATOM 567 C C . ARG A 1 70 ? 49.812 2.022 -75.313 1.00 93.75 70 ARG A C 1
ATOM 569 O O . ARG A 1 70 ? 49.172 2.105 -74.271 1.00 93.75 70 ARG A O 1
ATOM 576 N N . ALA A 1 71 ? 49.639 1.030 -76.189 1.00 93.94 71 ALA A N 1
ATOM 577 C CA . ALA A 1 71 ? 48.698 -0.065 -75.967 1.00 93.94 71 ALA A CA 1
ATOM 578 C C . ALA A 1 71 ? 49.084 -0.902 -74.736 1.00 93.94 71 ALA A C 1
ATOM 580 O O . ALA A 1 71 ? 48.244 -1.132 -73.873 1.00 93.94 71 ALA A O 1
ATOM 581 N N . ARG A 1 72 ? 50.365 -1.266 -74.591 1.00 94.94 72 ARG A N 1
ATOM 582 C CA . ARG A 1 72 ? 50.874 -1.994 -73.414 1.00 94.94 72 ARG A CA 1
ATOM 583 C C . ARG A 1 72 ? 50.711 -1.199 -72.120 1.00 94.94 72 ARG A C 1
ATOM 585 O O . ARG A 1 72 ? 50.325 -1.764 -71.102 1.00 94.94 72 ARG A O 1
ATOM 592 N N . SER A 1 73 ? 50.985 0.105 -72.151 1.00 95.12 73 SER A N 1
ATOM 593 C CA . SER A 1 73 ? 50.770 0.985 -70.998 1.00 95.12 73 SER A CA 1
ATOM 594 C C . SER A 1 73 ? 49.286 1.068 -70.637 1.00 95.12 73 SER A C 1
ATOM 596 O O . SER A 1 73 ? 48.948 0.946 -69.464 1.00 95.12 73 SER A O 1
ATOM 598 N N . ALA A 1 74 ? 48.395 1.190 -71.624 1.00 94.69 74 ALA A N 1
ATOM 599 C CA . ALA A 1 74 ? 46.954 1.190 -71.393 1.00 94.69 74 ALA A CA 1
ATOM 600 C C . ALA A 1 74 ? 46.451 -0.150 -70.828 1.00 94.69 74 ALA A C 1
ATOM 602 O O . ALA A 1 74 ? 45.617 -0.157 -69.926 1.00 94.69 74 ALA A O 1
ATOM 603 N N . GLU A 1 75 ? 46.974 -1.281 -71.308 1.00 95.25 75 GLU A N 1
ATOM 604 C CA . GLU A 1 75 ? 46.667 -2.608 -70.761 1.00 95.25 75 GLU A CA 1
ATOM 605 C C . GLU A 1 75 ? 47.142 -2.757 -69.310 1.00 95.25 75 GLU A C 1
ATOM 607 O O . GLU A 1 75 ? 46.403 -3.292 -68.481 1.00 95.25 75 GLU A O 1
ATOM 612 N N . ALA A 1 76 ? 48.336 -2.254 -68.981 1.00 95.38 76 ALA A N 1
ATOM 613 C CA . ALA A 1 76 ? 48.862 -2.269 -67.618 1.00 95.38 76 ALA A CA 1
ATOM 614 C C . ALA A 1 76 ? 48.018 -1.405 -66.664 1.00 95.38 76 ALA A C 1
ATOM 616 O O . ALA A 1 76 ? 47.665 -1.862 -65.575 1.00 95.38 76 ALA A O 1
ATOM 617 N N . GLU A 1 77 ? 47.630 -0.198 -67.084 1.00 96.00 77 GLU A N 1
ATOM 618 C CA . GLU A 1 77 ? 46.734 0.667 -66.304 1.00 96.00 77 GLU A CA 1
ATOM 619 C C . GLU A 1 77 ? 45.347 0.038 -66.131 1.00 96.00 77 GLU A C 1
ATOM 621 O O . GLU A 1 77 ? 44.774 0.061 -65.042 1.00 96.00 77 GLU A O 1
ATOM 626 N N . LEU A 1 78 ? 44.819 -0.611 -67.172 1.00 95.75 78 LEU A N 1
ATOM 627 C CA . LEU A 1 78 ? 43.547 -1.322 -67.095 1.00 95.75 78 LEU A CA 1
ATOM 628 C C . LEU A 1 78 ? 43.626 -2.525 -66.142 1.00 95.75 78 LEU A C 1
ATOM 630 O O . LEU A 1 78 ? 42.690 -2.771 -65.379 1.00 95.75 78 LEU A O 1
ATOM 634 N N . ALA A 1 79 ? 44.738 -3.264 -66.144 1.00 95.88 79 ALA A N 1
ATOM 635 C CA . ALA A 1 79 ? 44.975 -4.350 -65.197 1.00 95.88 79 ALA A CA 1
ATOM 636 C C . ALA A 1 79 ? 45.048 -3.836 -63.749 1.00 95.88 79 ALA A C 1
ATOM 638 O O . ALA A 1 79 ? 44.436 -4.430 -62.859 1.00 95.88 79 ALA A O 1
ATOM 639 N N . LYS A 1 80 ? 45.723 -2.703 -63.523 1.00 96.50 80 LYS A N 1
ATOM 640 C CA . LYS A 1 80 ? 45.788 -2.040 -62.215 1.00 96.50 80 LYS A CA 1
ATOM 641 C C . LYS A 1 80 ? 44.404 -1.586 -61.741 1.00 96.50 80 LYS A C 1
ATOM 643 O O . LYS A 1 80 ? 44.006 -1.928 -60.631 1.00 96.50 80 LYS A O 1
ATOM 648 N N . ALA A 1 81 ? 43.632 -0.926 -62.603 1.00 95.69 81 ALA A N 1
ATOM 649 C CA . ALA A 1 81 ? 42.269 -0.496 -62.294 1.00 95.69 81 ALA A CA 1
ATOM 650 C C . ALA A 1 81 ? 41.342 -1.678 -61.957 1.00 95.69 81 ALA A C 1
ATOM 652 O O . ALA A 1 81 ? 40.519 -1.586 -61.047 1.00 95.69 81 ALA A O 1
ATOM 653 N N . ARG A 1 82 ? 41.490 -2.823 -62.642 1.00 96.62 82 ARG A N 1
ATOM 654 C CA . ARG A 1 82 ? 40.745 -4.052 -62.311 1.00 96.62 82 ARG A CA 1
ATOM 655 C C . ARG A 1 82 ? 41.114 -4.603 -60.935 1.00 96.62 82 ARG A C 1
ATOM 657 O O . ARG A 1 82 ? 40.220 -5.027 -60.206 1.00 96.62 82 ARG A O 1
ATOM 664 N N . ALA A 1 83 ? 42.398 -4.597 -60.578 1.00 96.44 83 ALA A N 1
ATOM 665 C CA . ALA A 1 83 ? 42.852 -5.046 -59.263 1.00 96.44 83 ALA A CA 1
ATOM 666 C C . ALA A 1 83 ? 42.342 -4.126 -58.139 1.00 96.44 83 ALA A C 1
ATOM 668 O O . ALA A 1 83 ? 41.860 -4.609 -57.115 1.00 96.44 83 ALA A O 1
ATOM 669 N N . GLU A 1 84 ? 42.377 -2.808 -58.350 1.00 96.62 84 GLU A N 1
ATOM 670 C CA . GLU A 1 84 ? 41.815 -1.827 -57.414 1.00 96.62 84 GLU A CA 1
ATOM 671 C C . GLU A 1 84 ? 40.300 -2.000 -57.262 1.00 96.62 84 GLU A C 1
ATOM 673 O O . GLU A 1 84 ? 39.799 -2.055 -56.141 1.00 96.62 84 GLU A O 1
ATOM 678 N N . HIS A 1 85 ? 39.570 -2.179 -58.367 1.00 96.62 85 HIS A N 1
ATOM 679 C CA . HIS A 1 85 ? 38.132 -2.439 -58.328 1.00 96.62 85 HIS A CA 1
ATOM 680 C C . HIS A 1 85 ? 37.792 -3.725 -57.559 1.00 96.62 85 HIS A C 1
ATOM 682 O O . HIS A 1 85 ? 36.834 -3.742 -56.786 1.00 96.62 85 HIS A O 1
ATOM 688 N N . ALA A 1 86 ? 38.566 -4.800 -57.744 1.00 96.88 86 ALA A N 1
ATOM 689 C CA . ALA A 1 86 ? 38.387 -6.039 -56.987 1.00 96.88 86 ALA A CA 1
ATOM 690 C C . ALA A 1 86 ? 38.565 -5.801 -55.476 1.00 96.88 86 ALA A C 1
ATOM 692 O O . ALA A 1 86 ? 37.682 -6.149 -54.699 1.00 96.88 86 ALA A O 1
ATOM 693 N N . SER A 1 87 ? 39.629 -5.097 -55.077 1.00 97.19 87 SER A N 1
ATOM 694 C CA . SER A 1 87 ? 39.873 -4.724 -53.674 1.00 97.19 87 SER A CA 1
ATOM 695 C C . SER A 1 87 ? 38.750 -3.854 -53.084 1.00 97.19 87 SER A C 1
ATOM 697 O O . SER A 1 87 ? 38.266 -4.101 -51.977 1.00 97.19 87 SER A O 1
ATOM 699 N N . VAL A 1 88 ? 38.262 -2.863 -53.838 1.00 97.50 88 VAL A N 1
ATOM 700 C CA . VAL A 1 88 ? 37.121 -2.028 -53.419 1.00 97.50 88 VAL A CA 1
ATOM 701 C C . VAL A 1 88 ? 35.855 -2.871 -53.260 1.00 97.50 88 VAL A C 1
ATOM 703 O O . VAL A 1 88 ? 35.113 -2.689 -52.299 1.00 97.50 88 VAL A O 1
ATOM 706 N N . THR A 1 89 ? 35.625 -3.834 -54.150 1.00 97.94 89 THR A N 1
ATOM 707 C CA . THR A 1 89 ? 34.475 -4.744 -54.056 1.00 97.94 89 THR A CA 1
ATOM 708 C C . THR A 1 89 ? 34.555 -5.611 -52.797 1.00 97.94 89 THR A C 1
ATOM 710 O O . THR A 1 89 ? 33.566 -5.736 -52.076 1.00 97.94 89 THR A O 1
ATOM 713 N N . ASP A 1 90 ? 35.734 -6.148 -52.476 1.00 97.81 90 ASP A N 1
ATOM 714 C CA . ASP A 1 90 ? 35.941 -6.950 -51.266 1.00 97.81 90 ASP A CA 1
ATOM 715 C C . ASP A 1 90 ? 35.718 -6.126 -49.992 1.00 97.81 90 ASP A C 1
ATOM 717 O O . ASP A 1 90 ? 35.015 -6.559 -49.076 1.00 97.81 90 ASP A O 1
ATOM 721 N N . THR A 1 91 ? 36.258 -4.904 -49.940 1.00 97.44 91 THR A N 1
ATOM 722 C CA . THR A 1 91 ? 36.035 -4.001 -48.797 1.00 97.44 91 THR A CA 1
ATOM 723 C C . THR A 1 91 ? 34.566 -3.609 -48.647 1.00 97.44 91 THR A C 1
ATOM 725 O O . THR A 1 91 ? 34.065 -3.577 -47.523 1.00 97.44 91 THR A O 1
ATOM 728 N N . LEU A 1 92 ? 33.847 -3.383 -49.751 1.00 97.69 92 LEU A N 1
ATOM 729 C CA . LEU A 1 92 ? 32.415 -3.089 -49.726 1.00 97.69 92 LEU A CA 1
ATOM 730 C C . LEU A 1 92 ? 31.601 -4.264 -49.167 1.00 97.69 92 LEU A C 1
ATOM 732 O O . LEU A 1 92 ? 30.712 -4.041 -48.348 1.00 97.69 92 LEU A O 1
ATOM 736 N N . ASN A 1 93 ? 31.935 -5.501 -49.546 1.00 97.62 93 ASN A N 1
ATOM 737 C CA . ASN A 1 93 ? 31.281 -6.697 -49.009 1.00 97.62 93 ASN A CA 1
ATOM 738 C C . ASN A 1 93 ? 31.497 -6.826 -47.493 1.00 97.62 93 ASN A C 1
ATOM 740 O O . ASN A 1 93 ? 30.545 -7.054 -46.750 1.00 97.62 93 ASN A O 1
ATOM 744 N N . VAL A 1 94 ? 32.723 -6.589 -47.009 1.00 98.00 94 VAL A N 1
ATOM 745 C CA . VAL A 1 94 ? 33.019 -6.591 -45.564 1.00 98.00 94 VAL A CA 1
ATOM 746 C C . VAL A 1 94 ? 32.232 -5.503 -44.827 1.00 98.00 94 VAL A C 1
ATOM 748 O O . VAL A 1 94 ? 31.727 -5.738 -43.727 1.00 98.00 94 VAL A O 1
ATOM 751 N N . VAL A 1 95 ? 32.112 -4.308 -45.412 1.00 97.69 95 VAL A N 1
ATOM 752 C CA . VAL A 1 95 ? 31.317 -3.218 -44.828 1.00 97.69 95 VAL A CA 1
ATOM 753 C C . VAL A 1 95 ? 29.834 -3.587 -44.786 1.00 97.69 95 VAL A C 1
ATOM 755 O O . VAL A 1 95 ? 29.208 -3.385 -43.748 1.00 97.69 95 VAL A O 1
ATOM 758 N N . ALA A 1 96 ? 29.290 -4.180 -45.850 1.00 97.56 96 ALA A N 1
ATOM 759 C CA . ALA A 1 96 ? 27.901 -4.635 -45.892 1.00 97.56 96 ALA A CA 1
ATOM 760 C C . ALA A 1 96 ? 27.608 -5.687 -44.806 1.00 97.56 96 ALA A C 1
ATOM 762 O O . ALA A 1 96 ? 26.635 -5.549 -44.061 1.00 97.56 96 ALA A O 1
ATOM 763 N N . ASP A 1 97 ? 28.492 -6.674 -44.639 1.00 97.94 97 ASP A N 1
ATOM 764 C CA . ASP A 1 97 ? 28.379 -7.685 -43.583 1.00 97.94 97 ASP A CA 1
ATOM 765 C C . ASP A 1 97 ? 28.439 -7.066 -42.180 1.00 97.94 97 ASP A C 1
ATOM 767 O O . ASP A 1 97 ? 27.713 -7.476 -41.270 1.00 97.94 97 ASP A O 1
ATOM 771 N N . ASN A 1 98 ? 29.308 -6.072 -41.978 1.00 97.81 98 ASN A N 1
ATOM 772 C CA . ASN A 1 98 ? 29.412 -5.371 -40.702 1.00 97.81 98 ASN A CA 1
ATOM 773 C C . ASN A 1 98 ? 28.167 -4.529 -40.414 1.00 97.81 98 ASN A C 1
ATOM 775 O O . ASN A 1 98 ? 27.680 -4.556 -39.286 1.00 97.81 98 ASN A O 1
ATOM 779 N N . CYS A 1 99 ? 27.616 -3.832 -41.412 1.00 97.31 99 CYS A N 1
ATOM 780 C CA . CYS A 1 99 ? 26.353 -3.107 -41.277 1.00 97.31 99 CYS A CA 1
ATOM 781 C C . CYS A 1 99 ? 25.223 -4.046 -40.842 1.00 97.31 99 CYS A C 1
ATOM 783 O O . CYS A 1 99 ? 24.574 -3.771 -39.835 1.00 97.31 99 CYS A O 1
ATOM 785 N N . ALA A 1 100 ? 25.070 -5.199 -41.501 1.00 97.62 100 ALA A N 1
ATOM 786 C CA . ALA A 1 100 ? 24.059 -6.189 -41.130 1.00 97.62 100 ALA A CA 1
ATOM 787 C C . ALA A 1 100 ? 24.240 -6.706 -39.688 1.00 97.62 100 ALA A C 1
ATOM 789 O O . ALA A 1 100 ? 23.270 -6.863 -38.947 1.00 97.62 100 ALA A O 1
ATOM 790 N N . LYS A 1 101 ? 25.486 -6.933 -39.245 1.00 98.00 101 LYS A N 1
ATOM 791 C CA . LYS A 1 101 ? 25.779 -7.327 -37.854 1.00 98.00 101 LYS A CA 1
ATOM 792 C C . LYS A 1 101 ? 25.431 -6.228 -36.851 1.00 98.00 101 LYS A C 1
ATOM 794 O O . LYS A 1 101 ? 24.902 -6.532 -35.783 1.00 98.00 101 LYS A O 1
ATOM 799 N N . TYR A 1 102 ? 25.734 -4.968 -37.163 1.00 98.00 102 TYR A N 1
ATOM 800 C CA . TYR A 1 102 ? 25.414 -3.848 -36.278 1.00 98.00 102 TYR A CA 1
ATOM 801 C C . TYR A 1 102 ? 23.911 -3.589 -36.191 1.00 98.00 102 TYR A C 1
ATOM 803 O O . TYR A 1 102 ? 23.429 -3.292 -35.101 1.00 98.00 102 TYR A O 1
ATOM 811 N N . GLU A 1 103 ? 23.169 -3.766 -37.284 1.00 97.94 103 GLU A N 1
ATOM 812 C CA . GLU A 1 103 ? 21.702 -3.717 -37.275 1.00 97.94 103 GLU A CA 1
ATOM 813 C C . GLU A 1 103 ? 21.119 -4.801 -36.362 1.00 97.94 103 GLU A C 1
ATOM 815 O O . GLU A 1 103 ? 20.361 -4.490 -35.445 1.00 97.94 103 GLU A O 1
ATOM 820 N N . GLN A 1 104 ? 21.564 -6.053 -36.509 1.00 97.75 104 GLN A N 1
ATOM 821 C CA . GLN A 1 104 ? 21.131 -7.145 -35.627 1.00 97.75 104 GLN A CA 1
ATOM 822 C C . GLN A 1 104 ? 21.455 -6.875 -34.154 1.00 97.75 104 GLN A C 1
ATOM 824 O O . GLN A 1 104 ? 20.652 -7.170 -33.269 1.00 97.75 104 GLN A O 1
ATOM 829 N N . LEU A 1 105 ? 22.636 -6.322 -33.871 1.00 98.00 105 LEU A N 1
ATOM 830 C CA . LEU A 1 105 ? 23.035 -5.985 -32.509 1.00 98.00 105 LEU A CA 1
ATOM 831 C C . LEU A 1 105 ? 22.183 -4.840 -31.938 1.00 98.00 105 LEU A C 1
ATOM 833 O O . LEU A 1 105 ? 21.817 -4.879 -30.763 1.00 98.00 105 LEU A O 1
ATOM 837 N N . ALA A 1 106 ? 21.842 -3.843 -32.757 1.00 97.62 106 ALA A N 1
ATOM 838 C CA . ALA A 1 106 ? 20.956 -2.753 -32.366 1.00 97.62 106 ALA A CA 1
ATOM 839 C C . ALA A 1 106 ? 19.550 -3.269 -32.018 1.00 97.62 106 ALA A C 1
ATOM 841 O O . ALA A 1 106 ? 19.016 -2.898 -30.970 1.00 97.62 106 ALA A O 1
ATOM 842 N N . ASP A 1 107 ? 18.998 -4.178 -32.825 1.00 98.12 107 ASP A N 1
ATOM 843 C CA . ASP A 1 107 ? 17.707 -4.818 -32.550 1.00 98.12 107 ASP A CA 1
ATOM 844 C C . ASP A 1 107 ? 17.744 -5.638 -31.253 1.00 98.12 107 ASP A C 1
ATOM 846 O O . ASP A 1 107 ? 16.856 -5.520 -30.408 1.00 98.12 107 ASP A O 1
ATOM 850 N N . GLN A 1 108 ? 18.818 -6.402 -31.021 1.00 98.06 108 GLN A N 1
ATOM 851 C CA . GLN A 1 108 ? 18.996 -7.146 -29.770 1.00 98.06 108 GLN A CA 1
ATOM 852 C C . GLN A 1 108 ? 19.045 -6.228 -28.543 1.00 98.06 108 GLN A C 1
ATOM 854 O O . GLN A 1 108 ? 18.426 -6.536 -27.520 1.00 98.06 108 GLN A O 1
ATOM 859 N N . TYR A 1 109 ? 19.768 -5.107 -28.617 1.00 98.19 109 TYR A N 1
ATOM 860 C CA . TYR A 1 109 ? 19.811 -4.143 -27.517 1.00 98.19 109 TYR A CA 1
ATOM 861 C C . TYR A 1 109 ? 18.462 -3.470 -27.295 1.00 98.19 109 TYR A C 1
ATOM 863 O O . TYR A 1 109 ? 18.052 -3.307 -26.145 1.00 98.19 109 TYR A O 1
ATOM 871 N N . LYS A 1 110 ? 17.745 -3.130 -28.369 1.00 98.12 110 LYS A N 1
ATOM 872 C CA . LYS A 1 110 ? 16.394 -2.577 -28.285 1.00 98.12 110 LYS A CA 1
ATOM 873 C C . LYS A 1 110 ? 15.453 -3.537 -27.554 1.00 98.12 110 LYS A C 1
ATOM 875 O O . LYS A 1 110 ? 14.848 -3.142 -26.559 1.00 98.12 110 LYS A O 1
ATOM 880 N N . ASP A 1 111 ? 15.428 -4.808 -27.949 1.00 98.12 111 ASP A N 1
ATOM 881 C CA . ASP A 1 111 ? 14.626 -5.848 -27.296 1.00 98.12 111 ASP A CA 1
ATOM 882 C C . ASP A 1 111 ? 14.988 -6.027 -25.814 1.00 98.12 111 ASP A C 1
ATOM 884 O O . ASP A 1 111 ? 14.117 -6.217 -24.960 1.00 98.12 111 ASP A O 1
ATOM 888 N N . GLN A 1 112 ? 16.282 -5.994 -25.478 1.00 97.88 112 GLN A N 1
ATOM 889 C CA . GLN A 1 112 ? 16.739 -6.091 -24.090 1.00 97.88 112 GLN A CA 1
ATOM 890 C C . GLN A 1 112 ? 16.296 -4.882 -23.263 1.00 97.88 112 GLN A C 1
ATOM 892 O O . GLN A 1 112 ? 15.814 -5.056 -22.139 1.00 97.88 112 GLN A O 1
ATOM 897 N N . CYS A 1 113 ? 16.416 -3.672 -23.810 1.00 97.56 113 CYS A N 1
ATOM 898 C CA . CYS A 1 113 ? 15.949 -2.448 -23.171 1.00 97.56 113 CYS A CA 1
ATOM 899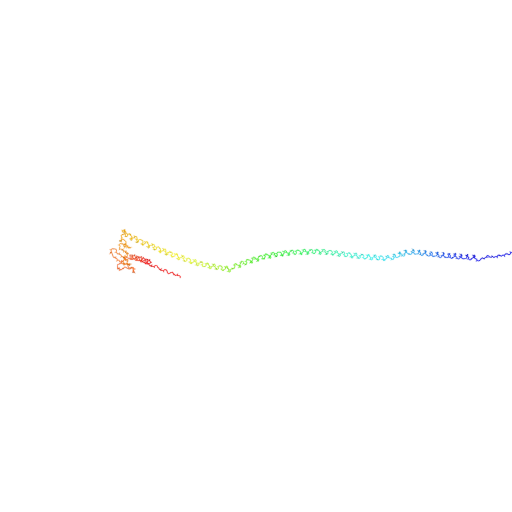 C C . CYS A 1 113 ? 14.434 -2.477 -22.948 1.00 97.56 113 CYS A C 1
ATOM 901 O O . CYS A 1 113 ? 13.987 -2.193 -21.837 1.00 97.56 113 CYS A O 1
ATOM 903 N N . GLU A 1 114 ? 13.647 -2.884 -23.944 1.00 98.19 114 GLU A N 1
ATOM 904 C CA . GLU A 1 114 ? 12.190 -3.008 -23.828 1.00 98.19 114 GLU A CA 1
ATOM 905 C C . GLU A 1 114 ? 11.789 -4.039 -22.762 1.00 98.19 114 GLU A C 1
ATOM 907 O O . GLU A 1 114 ? 10.956 -3.748 -21.899 1.00 98.19 114 GLU A O 1
ATOM 912 N N . LYS A 1 115 ? 12.442 -5.209 -22.728 1.00 98.12 115 LYS A N 1
ATOM 913 C CA . LYS A 1 115 ? 12.221 -6.229 -21.683 1.00 98.12 115 LYS A CA 1
ATOM 914 C C . LYS A 1 115 ? 12.565 -5.712 -20.287 1.00 98.12 115 LYS A C 1
ATOM 916 O O . LYS A 1 115 ? 11.825 -5.965 -19.334 1.00 98.12 115 LYS A O 1
ATOM 921 N N . MET A 1 116 ? 13.679 -4.995 -20.147 1.00 97.88 116 MET A N 1
ATOM 922 C CA . MET A 1 116 ? 14.098 -4.411 -18.871 1.00 97.88 116 MET A CA 1
ATOM 923 C C . MET A 1 116 ? 13.147 -3.305 -18.411 1.00 97.88 116 MET A C 1
ATOM 925 O O . MET A 1 116 ? 12.791 -3.275 -17.233 1.00 97.88 116 MET A O 1
ATOM 929 N N . LEU A 1 117 ? 12.687 -2.445 -19.324 1.00 97.81 117 LEU A N 1
ATOM 930 C CA . LEU A 1 117 ? 11.685 -1.416 -19.042 1.00 97.81 117 LEU A CA 1
ATOM 931 C C . LEU A 1 117 ? 10.357 -2.037 -18.607 1.00 97.81 117 LEU A C 1
ATOM 933 O O . LEU A 1 117 ? 9.832 -1.662 -17.562 1.00 97.81 117 LEU A O 1
ATOM 937 N N . ALA A 1 118 ? 9.855 -3.038 -19.333 1.00 97.88 118 ALA A N 1
ATOM 938 C CA . ALA A 1 118 ? 8.629 -3.748 -18.971 1.00 97.88 118 ALA A CA 1
ATOM 939 C C . ALA A 1 118 ? 8.738 -4.404 -17.584 1.00 97.88 118 ALA A C 1
ATOM 941 O O . ALA A 1 118 ? 7.844 -4.264 -16.747 1.00 97.88 118 ALA A O 1
ATOM 942 N N . LYS A 1 119 ? 9.870 -5.063 -17.297 1.00 98.12 119 LYS A N 1
ATOM 943 C CA . LYS A 1 119 ? 10.138 -5.658 -15.981 1.00 98.12 119 LYS A CA 1
ATOM 944 C C . LYS A 1 119 ? 10.193 -4.603 -14.875 1.00 98.12 119 LYS A C 1
ATOM 946 O O . LYS A 1 119 ? 9.668 -4.839 -13.788 1.00 98.12 119 LYS A O 1
ATOM 951 N N . ASN A 1 120 ? 10.832 -3.462 -15.130 1.00 97.94 120 ASN A N 1
ATOM 952 C CA . ASN A 1 120 ? 10.934 -2.386 -14.151 1.00 97.94 120 ASN A CA 1
ATOM 953 C C . ASN A 1 120 ? 9.563 -1.753 -13.878 1.00 97.94 120 ASN A C 1
ATOM 955 O O . ASN A 1 120 ? 9.182 -1.616 -12.720 1.00 97.94 120 ASN A O 1
ATOM 959 N N . ASN A 1 121 ? 8.774 -1.488 -14.920 1.00 98.06 121 ASN A N 1
ATOM 960 C CA . ASN A 1 121 ? 7.409 -0.981 -14.782 1.00 98.06 121 ASN A CA 1
ATOM 961 C C . ASN A 1 121 ? 6.540 -1.931 -13.946 1.00 98.06 121 ASN A C 1
ATOM 963 O O . ASN A 1 121 ? 5.931 -1.499 -12.971 1.00 98.06 121 ASN A O 1
ATOM 967 N N . GLY A 1 122 ? 6.587 -3.241 -14.215 1.00 98.25 122 GLY A N 1
ATOM 968 C CA . GLY A 1 122 ? 5.866 -4.229 -13.403 1.00 98.25 122 GLY A CA 1
ATOM 969 C C . GLY A 1 122 ? 6.371 -4.349 -11.954 1.00 98.25 122 GLY A C 1
ATOM 970 O O . GLY A 1 122 ? 5.632 -4.771 -11.063 1.00 98.25 122 GLY A O 1
ATOM 971 N N . ASN A 1 123 ? 7.628 -3.994 -11.667 1.00 97.94 123 ASN A N 1
ATOM 972 C CA . ASN A 1 123 ? 8.121 -3.887 -10.288 1.00 97.94 123 ASN A CA 1
ATOM 973 C C . ASN A 1 123 ? 7.591 -2.626 -9.598 1.00 97.94 123 ASN A C 1
ATOM 975 O O . ASN A 1 123 ? 7.189 -2.697 -8.438 1.00 97.94 123 ASN A O 1
ATOM 979 N N . VAL A 1 124 ? 7.581 -1.496 -10.308 1.00 98.06 124 VAL A N 1
ATOM 980 C CA . VAL A 1 124 ? 7.073 -0.212 -9.811 1.00 98.06 124 VAL A CA 1
ATOM 981 C C . VAL A 1 124 ? 5.579 -0.303 -9.505 1.00 98.06 124 VAL A C 1
ATOM 983 O O . VAL A 1 124 ? 5.163 0.114 -8.430 1.00 98.06 124 VAL A O 1
ATOM 986 N N . GLU A 1 125 ? 4.782 -0.915 -10.381 1.00 98.12 125 GLU A N 1
ATOM 987 C CA . GLU A 1 125 ? 3.352 -1.156 -10.144 1.00 98.12 125 GLU A CA 1
ATOM 988 C C . GLU A 1 125 ? 3.121 -1.978 -8.870 1.00 98.12 125 GLU A C 1
ATOM 990 O O . GLU A 1 125 ? 2.387 -1.554 -7.979 1.00 98.12 125 GLU A O 1
ATOM 995 N N . ARG A 1 126 ? 3.838 -3.098 -8.709 1.00 97.94 126 ARG A N 1
ATOM 996 C 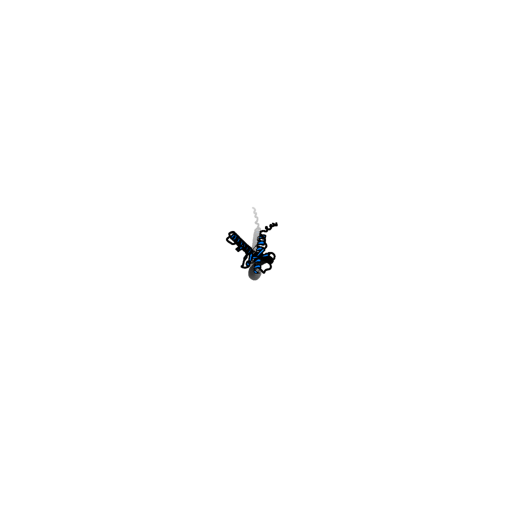CA . ARG A 1 126 ? 3.746 -3.928 -7.495 1.00 97.94 126 ARG A CA 1
ATOM 997 C C . ARG A 1 126 ? 4.170 -3.184 -6.230 1.00 97.94 126 ARG A C 1
ATOM 999 O O . ARG A 1 126 ? 3.566 -3.375 -5.173 1.00 97.94 126 ARG A O 1
ATOM 1006 N N . ALA A 1 127 ? 5.203 -2.350 -6.317 1.00 97.31 127 ALA A N 1
ATOM 1007 C CA . ALA A 1 127 ? 5.630 -1.512 -5.203 1.00 97.31 127 ALA A CA 1
ATOM 1008 C C . ALA A 1 127 ? 4.562 -0.461 -4.852 1.00 97.31 127 ALA A C 1
ATOM 1010 O O . ALA A 1 127 ? 4.256 -0.277 -3.674 1.00 97.31 127 ALA A O 1
ATOM 1011 N N . ASN A 1 128 ? 3.942 0.171 -5.850 1.00 97.94 128 ASN A N 1
ATOM 1012 C CA . ASN A 1 128 ? 2.862 1.142 -5.659 1.00 97.94 128 ASN A CA 1
ATOM 1013 C C . ASN A 1 128 ? 1.609 0.508 -5.039 1.00 97.94 128 ASN A C 1
ATOM 1015 O O . ASN A 1 128 ? 0.998 1.096 -4.141 1.00 97.94 128 ASN A O 1
ATOM 1019 N N . ASP A 1 129 ? 1.262 -0.715 -5.440 1.00 98.06 129 ASP A N 1
ATOM 1020 C CA . ASP A 1 129 ? 0.182 -1.485 -4.819 1.00 98.06 129 ASP A CA 1
ATOM 1021 C C . ASP A 1 129 ? 0.481 -1.784 -3.345 1.00 98.06 129 ASP A C 1
ATOM 1023 O O . ASP A 1 129 ? -0.379 -1.615 -2.474 1.00 98.06 129 ASP A O 1
ATOM 1027 N N . ALA A 1 130 ? 1.715 -2.198 -3.036 1.00 97.88 130 ALA A N 1
ATOM 1028 C CA . ALA A 1 130 ? 2.146 -2.452 -1.665 1.00 97.88 130 ALA A CA 1
ATOM 1029 C C . ALA A 1 130 ? 2.112 -1.178 -0.805 1.00 97.88 130 ALA A C 1
ATOM 1031 O O . ALA A 1 130 ? 1.608 -1.213 0.320 1.00 97.88 130 ALA A O 1
ATOM 1032 N N . ILE A 1 131 ? 2.583 -0.046 -1.341 1.00 98.00 131 ILE A N 1
ATOM 1033 C CA . ILE A 1 131 ? 2.525 1.262 -0.672 1.00 98.00 131 ILE A CA 1
ATOM 1034 C C . ILE A 1 131 ? 1.075 1.632 -0.361 1.00 98.00 131 ILE A C 1
ATOM 1036 O O . ILE A 1 131 ? 0.773 2.029 0.764 1.00 98.00 131 ILE A O 1
ATOM 1040 N N . SER A 1 132 ? 0.167 1.452 -1.319 1.00 98.19 132 SER A N 1
ATOM 1041 C CA . SER A 1 132 ? -1.252 1.779 -1.155 1.00 98.19 132 SER A CA 1
ATOM 1042 C C . SER A 1 132 ? -1.913 0.931 -0.058 1.00 98.19 132 SER A C 1
ATOM 1044 O O . SER A 1 132 ? -2.628 1.466 0.794 1.00 98.19 132 SER A O 1
ATOM 1046 N N . ARG A 1 133 ? -1.607 -0.376 0.004 1.00 97.88 133 ARG A N 1
ATOM 1047 C CA . ARG A 1 133 ? -2.058 -1.272 1.091 1.00 97.88 133 ARG A CA 1
ATOM 1048 C C . ARG A 1 133 ? -1.516 -0.843 2.454 1.00 97.88 133 ARG A C 1
ATOM 1050 O O . ARG A 1 133 ? -2.278 -0.760 3.415 1.00 97.88 133 ARG A O 1
ATOM 1057 N N . LEU A 1 134 ? -0.221 -0.531 2.540 1.00 98.00 134 LEU A N 1
ATOM 1058 C CA . LEU A 1 134 ? 0.407 -0.066 3.781 1.00 98.00 134 LEU A CA 1
ATOM 1059 C C . LEU A 1 134 ? -0.184 1.271 4.249 1.00 98.00 134 LEU A C 1
ATOM 1061 O O . LEU A 1 134 ? -0.463 1.443 5.433 1.00 98.00 134 LEU A O 1
ATOM 1065 N N . GLN A 1 135 ? -0.448 2.206 3.335 1.00 98.00 135 GLN A N 1
ATOM 1066 C CA . GLN A 1 135 ? -1.102 3.473 3.668 1.00 98.00 135 GLN A CA 1
ATOM 1067 C C . GLN A 1 135 ? -2.512 3.265 4.228 1.00 98.00 135 GLN A C 1
ATOM 1069 O O . GLN A 1 135 ? -2.896 3.943 5.184 1.00 98.00 135 GLN A O 1
ATOM 1074 N N . GLN A 1 136 ? -3.280 2.323 3.674 1.00 97.75 136 GLN A N 1
ATOM 1075 C CA . GLN A 1 136 ? -4.597 1.975 4.203 1.00 97.75 136 GLN A CA 1
ATOM 1076 C C . GLN A 1 136 ? -4.497 1.391 5.619 1.00 97.75 136 GLN A C 1
ATOM 1078 O O . GLN A 1 136 ? -5.208 1.854 6.512 1.00 97.75 136 GLN A O 1
ATOM 1083 N N . GLN A 1 137 ? -3.561 0.466 5.854 1.00 97.69 137 GLN A N 1
ATOM 1084 C CA . GLN A 1 137 ? -3.311 -0.099 7.186 1.00 97.69 137 GLN A CA 1
ATOM 1085 C C . GLN A 1 137 ? -2.915 0.974 8.209 1.00 97.69 137 GLN A C 1
ATOM 1087 O O . GLN A 1 137 ? -3.431 0.987 9.325 1.00 97.69 137 GLN A O 1
ATOM 1092 N N . VAL A 1 138 ? -2.051 1.921 7.830 1.00 97.75 138 VAL A N 1
ATOM 1093 C CA . VAL A 1 138 ? -1.661 3.042 8.700 1.00 97.75 138 VAL A CA 1
ATOM 1094 C C . VAL A 1 138 ? -2.864 3.918 9.054 1.00 97.75 138 VAL A C 1
ATOM 1096 O O . VAL A 1 138 ? -3.007 4.321 10.209 1.00 97.75 138 VAL A O 1
ATOM 1099 N N . ARG A 1 139 ? -3.756 4.213 8.098 1.00 97.31 139 ARG A N 1
ATOM 1100 C CA . ARG A 1 139 ? -4.990 4.974 8.375 1.00 97.31 139 ARG A CA 1
ATOM 1101 C C . ARG A 1 139 ? -5.896 4.234 9.356 1.00 97.31 139 ARG A C 1
ATOM 1103 O O . ARG A 1 139 ? -6.425 4.853 10.276 1.00 97.31 139 ARG A O 1
ATOM 1110 N N . GLU A 1 140 ? -6.052 2.928 9.180 1.00 97.19 140 GLU A N 1
ATOM 1111 C CA . GLU A 1 140 ? -6.896 2.102 10.040 1.00 97.19 140 GLU A CA 1
ATOM 1112 C C . GLU A 1 140 ? -6.346 2.003 11.468 1.00 97.19 140 GLU A C 1
ATOM 1114 O O . GLU A 1 140 ? -7.071 2.277 12.425 1.00 97.19 140 GLU A O 1
ATOM 1119 N N . LEU A 1 141 ? -5.044 1.748 11.624 1.00 97.12 141 LEU A N 1
ATOM 1120 C CA . LEU A 1 141 ? -4.374 1.749 12.928 1.00 97.12 141 LEU A CA 1
ATOM 1121 C C . LEU A 1 141 ? -4.433 3.121 13.611 1.00 97.12 141 LEU A C 1
ATOM 1123 O O . LEU A 1 141 ? -4.666 3.201 14.817 1.00 97.12 141 LEU A O 1
ATOM 1127 N N . ASN A 1 142 ? -4.284 4.216 12.861 1.00 96.88 142 ASN A N 1
ATOM 1128 C CA . ASN A 1 142 ? -4.439 5.563 13.413 1.00 96.88 142 ASN A CA 1
ATOM 1129 C C . ASN A 1 142 ? -5.872 5.833 13.894 1.00 96.88 142 ASN A C 1
ATOM 1131 O O . ASN A 1 142 ? -6.057 6.443 14.949 1.00 96.88 142 ASN A O 1
ATOM 1135 N N . ASN A 1 143 ? -6.886 5.354 13.167 1.00 96.00 143 ASN A N 1
ATOM 1136 C CA . ASN A 1 143 ? -8.278 5.441 13.609 1.00 96.00 143 ASN A CA 1
ATOM 1137 C C . ASN A 1 143 ? -8.514 4.626 14.885 1.00 96.00 143 ASN A C 1
ATOM 1139 O O . ASN A 1 143 ? -9.129 5.137 15.821 1.00 96.00 143 ASN A O 1
ATOM 1143 N N . GLN A 1 144 ? -7.982 3.404 14.966 1.00 93.50 144 GLN A N 1
ATOM 1144 C CA . GLN A 1 144 ? -8.049 2.592 16.184 1.00 93.50 144 GLN A CA 1
ATOM 1145 C C . GLN A 1 144 ? -7.372 3.302 17.361 1.00 93.50 144 GLN A C 1
ATOM 1147 O O . GLN A 1 144 ? -7.969 3.428 18.428 1.00 93.50 144 GLN A O 1
ATOM 1152 N N . 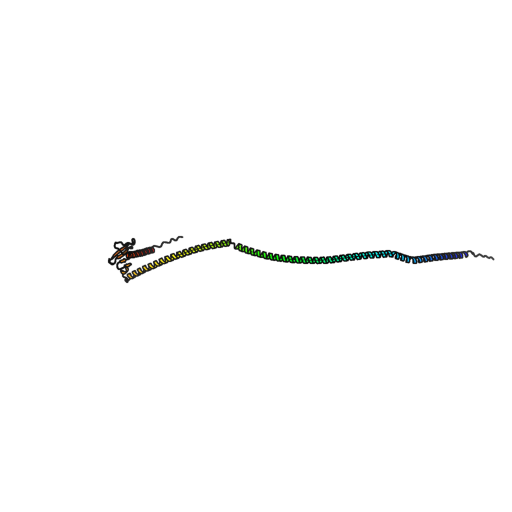LEU A 1 145 ? -6.167 3.849 17.168 1.00 90.62 145 LEU A N 1
ATOM 1153 C CA . LEU A 1 145 ? -5.472 4.635 18.190 1.00 90.62 145 LEU A CA 1
ATOM 1154 C C . LEU A 1 145 ? -6.283 5.852 18.637 1.00 90.62 145 LEU A C 1
ATOM 1156 O O . LEU A 1 145 ? -6.300 6.159 19.828 1.00 90.62 145 LEU A O 1
ATOM 1160 N N . ARG A 1 146 ? -6.970 6.540 17.717 1.00 90.56 146 ARG A N 1
ATOM 1161 C CA . ARG A 1 146 ? -7.871 7.644 18.067 1.00 90.56 146 ARG A CA 1
ATOM 1162 C C . ARG A 1 146 ? -9.005 7.157 18.964 1.00 90.56 146 ARG A C 1
ATOM 1164 O O . ARG A 1 146 ? -9.209 7.751 20.016 1.00 90.56 146 ARG A O 1
ATOM 1171 N N . ILE A 1 147 ? -9.668 6.058 18.604 1.00 87.25 147 ILE A N 1
ATOM 1172 C CA . ILE A 1 147 ? -10.738 5.453 19.412 1.00 87.25 147 ILE A CA 1
ATOM 1173 C C . ILE A 1 147 ? -10.210 5.068 20.800 1.00 87.25 147 ILE A C 1
ATOM 1175 O O . ILE A 1 147 ? -10.808 5.439 21.805 1.00 87.25 147 ILE A O 1
ATOM 1179 N N . TYR A 1 148 ? -9.056 4.400 20.893 1.00 85.12 148 TYR A N 1
ATOM 1180 C CA . TYR A 1 148 ? -8.455 4.042 22.184 1.00 85.12 148 TYR A CA 1
ATOM 1181 C C . TYR A 1 148 ? -8.084 5.267 23.030 1.00 85.12 148 TYR A C 1
ATOM 1183 O O . TYR A 1 148 ? -8.292 5.265 24.243 1.00 85.12 148 TYR A O 1
ATOM 1191 N N . ARG A 1 149 ? -7.577 6.339 22.407 1.00 83.06 149 ARG A N 1
ATOM 1192 C CA . ARG A 1 149 ? -7.310 7.615 23.089 1.00 83.06 149 ARG A CA 1
ATOM 1193 C C . ARG A 1 149 ? -8.596 8.303 23.545 1.00 83.06 149 ARG A C 1
ATOM 1195 O O . ARG A 1 149 ? -8.610 8.886 24.626 1.00 83.06 149 ARG A O 1
ATOM 1202 N N . GLU A 1 150 ? -9.667 8.242 22.757 1.00 80.69 150 GLU A N 1
ATOM 1203 C CA . GLU A 1 150 ? -10.986 8.794 23.097 1.00 80.69 150 GLU A CA 1
ATOM 1204 C C . GLU A 1 150 ? -11.666 8.020 24.230 1.00 80.69 150 GLU A C 1
ATOM 1206 O O . GLU A 1 150 ? -12.212 8.646 25.142 1.00 80.69 150 GLU A O 1
ATOM 1211 N N . MET A 1 151 ? -11.529 6.687 24.238 1.00 76.75 151 MET A N 1
ATOM 1212 C CA . MET A 1 151 ? -11.900 5.801 25.350 1.00 76.75 151 MET A CA 1
ATOM 1213 C C . MET A 1 151 ? -11.078 6.052 26.625 1.00 76.75 151 MET A C 1
ATOM 1215 O O . MET A 1 151 ? -11.291 5.363 27.616 1.00 76.75 151 MET A O 1
ATOM 1219 N N . ASN A 1 152 ? -10.178 7.044 26.595 1.00 75.88 152 ASN A N 1
ATOM 1220 C CA . ASN A 1 152 ? -9.354 7.595 27.662 1.00 75.88 152 ASN A CA 1
ATOM 1221 C C . ASN A 1 152 ? -9.573 6.931 29.038 1.00 75.88 152 ASN A C 1
ATOM 1223 O O . ASN A 1 152 ? -10.606 7.178 29.680 1.00 75.88 152 ASN A O 1
ATOM 1227 N N . PRO A 1 153 ? -8.598 6.152 29.536 1.00 77.44 153 PRO A N 1
ATOM 1228 C CA . PRO A 1 153 ? -8.732 5.455 30.810 1.00 77.44 153 PRO A CA 1
ATOM 1229 C C . PRO A 1 153 ? -9.041 6.406 31.974 1.00 77.44 153 PRO A C 1
ATOM 1231 O O . PRO A 1 153 ? -9.732 6.005 32.907 1.00 77.44 153 PRO A O 1
ATOM 1234 N N . ASP A 1 154 ? -8.647 7.683 31.909 1.00 80.88 154 ASP A N 1
ATOM 1235 C CA . ASP A 1 154 ? -8.984 8.671 32.938 1.00 80.88 154 ASP A CA 1
ATOM 1236 C C . ASP A 1 154 ? -10.458 9.086 32.912 1.00 80.88 154 ASP A C 1
ATOM 1238 O O . ASP A 1 154 ? -11.048 9.330 33.969 1.00 80.88 154 ASP A O 1
ATOM 1242 N N . LYS A 1 155 ? -11.085 9.159 31.729 1.00 80.75 155 LYS A N 1
ATOM 1243 C CA . LYS A 1 155 ? -12.530 9.426 31.618 1.00 80.75 155 LYS A CA 1
ATOM 1244 C C . LYS A 1 155 ? -13.328 8.253 32.182 1.00 80.75 155 LYS A C 1
ATOM 1246 O O . LYS A 1 155 ? -14.228 8.481 32.992 1.00 80.75 155 LYS A O 1
ATOM 1251 N N . LEU A 1 156 ? -12.944 7.022 31.838 1.00 82.19 156 LEU A N 1
ATOM 1252 C CA . LEU A 1 156 ? -13.532 5.808 32.412 1.00 82.19 156 LEU A CA 1
ATOM 1253 C C . LEU A 1 156 ? -13.317 5.746 33.928 1.00 82.19 156 LEU A C 1
ATOM 1255 O O . LEU A 1 156 ? -14.275 5.552 34.670 1.00 82.19 156 LEU A O 1
ATOM 1259 N N . LYS A 1 157 ? -12.104 6.015 34.422 1.00 84.44 157 LYS A N 1
ATOM 1260 C CA . LYS A 1 157 ? -11.797 6.047 35.861 1.00 84.44 157 LYS A CA 1
ATOM 1261 C C . LYS A 1 157 ? -12.627 7.098 36.603 1.00 84.44 157 LYS A C 1
ATOM 1263 O O . LYS A 1 157 ? -13.136 6.819 37.688 1.00 84.44 157 LYS A O 1
ATOM 1268 N N . LYS A 1 158 ? -12.825 8.287 36.018 1.00 88.50 158 LYS A N 1
ATOM 1269 C CA . LYS A 1 158 ? -13.718 9.324 36.569 1.00 88.50 158 LYS A CA 1
ATOM 1270 C C . LYS A 1 158 ? -15.177 8.869 36.596 1.00 88.50 158 LYS A C 1
ATOM 1272 O O . LYS A 1 158 ? -15.853 9.103 37.594 1.00 88.50 158 LYS A O 1
ATOM 1277 N N . GLN A 1 159 ? -15.666 8.228 35.536 1.00 87.81 159 GLN A N 1
ATOM 1278 C CA . GLN A 1 159 ? -17.039 7.722 35.479 1.00 87.81 159 GLN A CA 1
ATOM 1279 C C . GLN A 1 159 ? -17.267 6.592 36.490 1.00 87.81 159 GLN A C 1
ATOM 1281 O O . GLN A 1 159 ? -18.251 6.631 37.225 1.00 87.81 159 GLN A O 1
ATOM 1286 N N . VAL A 1 160 ? -16.325 5.652 36.598 1.00 89.00 160 VAL A N 1
ATOM 1287 C CA . VAL A 1 160 ? -16.338 4.586 37.609 1.00 89.00 160 VAL A CA 1
ATOM 1288 C C . VAL A 1 160 ? -16.357 5.180 39.013 1.00 89.00 160 VAL A C 1
ATOM 1290 O O . VAL A 1 160 ? -17.201 4.788 39.812 1.00 89.00 160 VAL A O 1
ATOM 1293 N N . LYS A 1 161 ? -15.510 6.176 39.306 1.00 92.75 161 LYS A N 1
ATOM 1294 C CA . LYS A 1 161 ? -15.505 6.843 40.616 1.00 92.75 161 LYS A CA 1
ATOM 1295 C C . LYS A 1 161 ? -16.849 7.512 40.926 1.00 92.75 161 LYS A C 1
ATOM 1297 O O . LYS A 1 161 ? -17.400 7.289 41.995 1.00 92.75 161 LYS A O 1
ATOM 1302 N N . ARG A 1 162 ? -17.431 8.251 39.972 1.00 93.75 162 ARG A N 1
ATOM 1303 C CA . ARG A 1 162 ? -18.767 8.862 40.134 1.00 93.75 162 ARG A CA 1
ATOM 1304 C C . ARG A 1 162 ? -19.858 7.823 40.397 1.00 93.75 162 ARG A C 1
ATOM 1306 O O . ARG A 1 162 ? -20.729 8.053 41.228 1.00 93.75 162 ARG A O 1
ATOM 1313 N N . LEU A 1 163 ? -19.823 6.693 39.691 1.00 93.94 163 LEU A N 1
ATOM 1314 C CA . LEU A 1 163 ? -20.772 5.600 39.903 1.00 93.94 163 LEU A CA 1
ATOM 1315 C C . LEU A 1 163 ? -20.571 4.936 41.268 1.00 93.94 163 LEU A C 1
ATOM 1317 O O . LEU A 1 163 ? -21.557 4.648 41.934 1.00 93.94 163 LEU A O 1
ATOM 1321 N N . GLN A 1 164 ? -19.327 4.744 41.714 1.00 94.88 164 GLN A N 1
ATOM 1322 C CA . GLN A 1 164 ? -19.020 4.237 43.054 1.00 94.88 164 GLN A CA 1
ATOM 1323 C C . GLN A 1 164 ? -19.523 5.180 44.151 1.00 94.88 164 GLN A C 1
ATOM 1325 O O . GLN A 1 164 ? -20.145 4.714 45.103 1.00 94.88 164 GLN A O 1
ATOM 1330 N N . ASP A 1 165 ? -19.304 6.489 44.008 1.00 95.88 165 ASP A N 1
ATOM 1331 C CA . ASP A 1 165 ? -19.775 7.495 44.966 1.00 95.88 165 ASP A CA 1
ATOM 1332 C C . ASP A 1 165 ? -21.312 7.527 45.020 1.00 95.88 165 ASP A C 1
ATOM 1334 O O . ASP A 1 165 ? -21.895 7.483 46.102 1.00 95.88 165 ASP A O 1
ATOM 1338 N N . LYS A 1 166 ? -21.984 7.477 43.860 1.00 95.88 166 LYS A N 1
ATOM 1339 C CA . LYS A 1 166 ? -23.451 7.391 43.788 1.00 95.88 166 LYS A CA 1
ATOM 1340 C C . LYS A 1 166 ? -23.992 6.093 44.389 1.00 95.88 166 LYS A C 1
ATOM 1342 O O . LYS A 1 166 ? -25.044 6.104 45.018 1.00 95.88 166 LYS A O 1
ATOM 1347 N N . ASN A 1 167 ? -23.288 4.976 44.215 1.00 95.06 167 ASN A N 1
ATOM 1348 C CA . ASN A 1 167 ? -23.691 3.702 44.802 1.00 95.06 167 ASN A CA 1
ATOM 1349 C C . ASN A 1 167 ? -23.578 3.749 46.334 1.00 95.06 167 ASN A C 1
ATOM 1351 O O . ASN A 1 167 ? -24.512 3.362 47.021 1.00 95.06 167 ASN A O 1
ATOM 1355 N N . LYS A 1 168 ? -22.497 4.329 46.878 1.00 96.12 168 LYS A N 1
ATOM 1356 C CA . LYS A 1 168 ? -22.366 4.577 48.326 1.00 96.12 168 LYS A CA 1
ATOM 1357 C C . LYS A 1 168 ? -23.489 5.465 48.862 1.00 96.12 168 LYS A C 1
ATOM 1359 O O . LYS A 1 168 ? -24.048 5.161 49.911 1.00 96.12 168 LYS A O 1
ATOM 1364 N N . GLU A 1 169 ? -23.832 6.533 48.142 1.00 96.69 169 GLU A N 1
ATOM 1365 C CA . GLU A 1 169 ? -24.939 7.421 48.513 1.00 96.69 169 GLU A CA 1
ATOM 1366 C C . GLU A 1 169 ? -26.281 6.676 48.532 1.00 96.69 169 GLU A C 1
ATOM 1368 O O . GLU A 1 169 ? -27.039 6.785 49.495 1.00 96.69 169 GLU A O 1
ATOM 1373 N N . LEU A 1 170 ? -26.571 5.889 47.492 1.00 95.56 170 LEU A N 1
ATOM 1374 C CA . LEU A 1 170 ? -27.792 5.088 47.422 1.00 95.56 170 LEU A CA 1
ATOM 1375 C C . LEU A 1 170 ? -27.846 4.036 48.532 1.00 95.56 170 LEU A C 1
ATOM 1377 O O . LEU A 1 170 ? -28.905 3.861 49.128 1.00 95.56 170 LEU A O 1
ATOM 1381 N N . THR A 1 171 ? -26.725 3.392 48.860 1.00 95.44 171 THR A N 1
ATOM 1382 C CA . THR A 1 171 ? -26.637 2.459 49.990 1.00 95.44 171 THR A CA 1
ATOM 1383 C C . THR A 1 171 ? -26.942 3.159 51.313 1.00 95.44 171 THR A C 1
ATOM 1385 O O . THR A 1 171 ? -27.802 2.689 52.051 1.00 95.44 171 THR A O 1
ATOM 1388 N N . ALA A 1 172 ? -26.340 4.322 51.580 1.00 95.62 172 ALA A N 1
ATOM 1389 C CA . ALA A 1 172 ? -26.613 5.092 52.796 1.00 95.62 172 ALA A CA 1
ATOM 1390 C C . ALA A 1 172 ? -28.083 5.552 52.884 1.00 95.62 172 ALA A C 1
ATOM 1392 O O . ALA A 1 172 ? -28.703 5.497 53.951 1.00 95.62 172 ALA A O 1
ATOM 1393 N N . ARG A 1 173 ? -28.679 5.962 51.754 1.00 95.19 173 ARG A N 1
ATOM 1394 C CA . ARG A 1 173 ? -30.114 6.289 51.683 1.00 95.19 173 ARG A CA 1
ATOM 1395 C C . ARG A 1 173 ? -30.986 5.068 51.958 1.00 95.19 173 ARG A C 1
ATOM 1397 O O . ARG A 1 173 ? -31.968 5.194 52.682 1.00 95.19 173 ARG A O 1
ATOM 1404 N N . ASN A 1 174 ? -30.623 3.902 51.427 1.00 94.75 174 ASN A N 1
ATOM 1405 C CA . ASN A 1 174 ? -31.337 2.654 51.688 1.00 94.75 174 ASN A CA 1
ATOM 1406 C C . ASN A 1 174 ? -31.261 2.259 53.164 1.00 94.75 174 ASN A C 1
ATOM 1408 O O . ASN A 1 174 ? -32.288 1.959 53.760 1.00 94.75 174 ASN A O 1
ATOM 1412 N N . GLU A 1 175 ? -30.080 2.316 53.780 1.00 95.94 175 GLU A N 1
ATOM 1413 C CA . GLU A 1 175 ? -29.914 2.047 55.214 1.00 95.94 175 GLU A CA 1
ATOM 1414 C C . GLU A 1 175 ? -30.770 2.989 56.071 1.00 95.94 175 GLU A C 1
ATOM 1416 O O . GLU A 1 175 ? -31.425 2.556 57.019 1.00 95.94 175 GLU A O 1
ATOM 1421 N N . THR A 1 176 ? -30.817 4.273 55.708 1.00 95.00 176 THR A N 1
ATOM 1422 C CA . THR A 1 176 ? -31.663 5.266 56.387 1.00 95.00 176 THR A CA 1
ATOM 1423 C C . THR A 1 176 ? -33.150 4.950 56.206 1.00 95.00 176 THR A C 1
ATOM 1425 O O . THR A 1 176 ? -33.904 4.954 57.177 1.00 95.00 176 THR A O 1
ATOM 1428 N N . ALA A 1 177 ? -33.583 4.613 54.987 1.00 94.38 177 ALA A N 1
ATOM 1429 C CA . ALA A 1 177 ? -34.968 4.238 54.711 1.00 94.38 177 ALA A CA 1
ATOM 1430 C C . ALA A 1 177 ? -35.386 2.969 55.472 1.00 94.38 177 ALA A C 1
ATOM 1432 O O . ALA A 1 177 ? -36.493 2.912 56.003 1.00 94.38 177 ALA A O 1
ATOM 1433 N N . VAL A 1 178 ? -34.494 1.979 55.579 1.00 96.19 178 VAL A N 1
ATOM 1434 C CA . VAL A 1 178 ? -34.723 0.754 56.359 1.00 96.19 178 VAL A CA 1
ATOM 1435 C C . VAL A 1 178 ? -34.889 1.079 57.842 1.00 96.19 178 VAL A C 1
ATOM 1437 O O . VAL A 1 178 ? -35.873 0.648 58.439 1.00 96.19 178 VAL A O 1
ATOM 1440 N N . LYS A 1 179 ? -34.003 1.899 58.425 1.00 94.81 179 LYS A N 1
ATOM 1441 C CA . LYS A 1 179 ? -34.132 2.346 59.825 1.00 94.81 179 LYS A CA 1
ATOM 1442 C C . LYS A 1 179 ? -35.451 3.078 60.074 1.00 94.81 179 LYS A C 1
ATOM 1444 O O . LYS A 1 179 ? -36.140 2.780 61.047 1.00 94.81 179 LYS A O 1
ATOM 1449 N N . ASN A 1 180 ? -35.839 3.984 59.176 1.00 94.25 180 ASN A N 1
ATOM 1450 C CA . ASN A 1 180 ? -37.110 4.703 59.282 1.00 94.25 180 ASN A CA 1
ATOM 1451 C C . ASN A 1 180 ? -38.310 3.749 59.183 1.00 94.25 180 ASN A C 1
ATOM 1453 O O . ASN A 1 180 ? -39.270 3.885 59.937 1.00 94.25 180 ASN A O 1
ATOM 1457 N N . ALA A 1 181 ? -38.253 2.747 58.301 1.00 92.88 181 ALA A N 1
ATOM 1458 C CA . ALA A 1 181 ? -39.300 1.737 58.183 1.00 92.88 181 ALA A CA 1
ATOM 1459 C C . ALA A 1 181 ? -39.406 0.853 59.440 1.00 92.88 181 ALA A C 1
ATOM 1461 O O . ALA A 1 181 ? -40.510 0.493 59.852 1.00 92.88 181 ALA A O 1
ATOM 1462 N N . GLU A 1 182 ? -38.282 0.502 60.067 1.00 94.62 182 GLU A N 1
ATOM 1463 C CA . GLU A 1 182 ? -38.266 -0.219 61.344 1.00 94.62 182 GLU A CA 1
ATOM 1464 C C . GLU A 1 182 ? -38.837 0.621 62.488 1.00 94.62 182 GLU A C 1
ATOM 1466 O O . GLU A 1 182 ? -39.621 0.109 63.291 1.00 94.62 182 GLU A O 1
ATOM 1471 N N . GLN A 1 183 ? -38.494 1.907 62.543 1.00 94.06 183 GLN A N 1
ATOM 1472 C CA . GLN A 1 183 ? -39.026 2.837 63.534 1.00 94.06 183 GLN A CA 1
ATOM 1473 C C . GLN A 1 183 ? -40.545 3.008 63.380 1.00 94.06 183 GLN A C 1
ATOM 1475 O O . GLN A 1 183 ? -41.286 2.787 64.336 1.00 94.06 183 GLN A O 1
ATOM 1480 N N . ALA A 1 184 ? -41.026 3.244 62.157 1.00 92.62 184 ALA A N 1
ATOM 1481 C CA . ALA A 1 184 ? -42.456 3.334 61.863 1.00 92.62 184 ALA A CA 1
ATOM 1482 C C . ALA A 1 184 ? -43.213 2.038 62.213 1.00 92.62 184 ALA A C 1
ATOM 1484 O O . ALA A 1 184 ? -44.362 2.078 62.656 1.00 92.62 184 ALA A O 1
ATOM 1485 N N . LYS A 1 185 ? -42.584 0.861 62.060 1.00 94.44 185 LYS A N 1
ATOM 1486 C CA . LYS A 1 185 ? -43.168 -0.413 62.519 1.00 94.44 185 LYS A CA 1
ATOM 1487 C C . LYS A 1 185 ? -43.325 -0.463 64.040 1.00 94.44 185 LYS A C 1
ATOM 1489 O O . LYS A 1 185 ? -44.348 -0.963 64.506 1.00 94.44 185 LYS A O 1
ATOM 1494 N N . LYS A 1 186 ? -42.342 0.028 64.803 1.00 93.81 186 LYS A N 1
ATOM 1495 C CA . LYS A 1 186 ? -42.416 0.090 66.274 1.00 93.81 186 LYS A CA 1
ATOM 1496 C C . LYS A 1 186 ? -43.509 1.053 66.730 1.00 93.81 186 LYS A C 1
ATOM 1498 O O . LYS A 1 186 ? -44.336 0.663 67.546 1.00 93.81 186 LYS A O 1
ATOM 1503 N N . GLU A 1 187 ? -43.563 2.246 66.146 1.00 93.00 187 GLU A N 1
ATOM 1504 C CA . GLU A 1 187 ? -44.597 3.251 66.431 1.00 93.00 187 GLU A CA 1
ATOM 1505 C C . GLU A 1 187 ? -45.995 2.724 66.100 1.00 93.00 187 GLU A C 1
ATOM 1507 O O . GLU A 1 187 ? -46.898 2.789 66.929 1.00 93.00 187 GLU A O 1
ATOM 1512 N N . LYS A 1 188 ? -46.168 2.082 64.937 1.00 92.94 188 LYS A N 1
ATOM 1513 C CA . LYS A 1 188 ? -47.433 1.427 64.580 1.00 92.94 188 LYS A CA 1
ATOM 1514 C C . LYS A 1 188 ? -47.825 0.341 65.586 1.00 92.94 188 LYS A C 1
ATOM 1516 O O . LYS A 1 188 ? -49.002 0.215 65.916 1.00 92.94 188 LYS A O 1
ATOM 1521 N N . ALA A 1 189 ? -46.868 -0.460 66.057 1.00 91.31 189 ALA A N 1
ATOM 1522 C CA . ALA A 1 189 ? -47.131 -1.488 67.062 1.00 91.31 189 ALA A CA 1
ATOM 1523 C C . ALA A 1 189 ? -47.505 -0.882 68.425 1.00 91.31 189 ALA A C 1
ATOM 1525 O O . ALA A 1 189 ? -48.358 -1.435 69.115 1.00 91.31 189 ALA A O 1
ATOM 1526 N N . GLN A 1 190 ? -46.903 0.249 68.798 1.00 91.44 190 GLN A N 1
ATOM 1527 C CA . GLN A 1 190 ? -47.239 0.985 70.013 1.00 91.44 190 GLN A CA 1
ATOM 1528 C C . GLN A 1 190 ? -48.646 1.589 69.930 1.00 91.44 190 GLN A C 1
ATOM 1530 O O . GLN A 1 190 ? -49.480 1.281 70.778 1.00 91.44 190 GLN A O 1
ATOM 1535 N N . LEU A 1 191 ? -48.951 2.326 68.860 1.00 91.12 191 LEU A N 1
ATOM 1536 C CA . LEU A 1 191 ? -50.283 2.890 68.618 1.00 91.12 191 LEU A CA 1
ATOM 1537 C C . LEU A 1 191 ? -51.368 1.806 68.575 1.00 91.12 191 LEU A C 1
ATOM 1539 O O . LEU A 1 191 ? -52.474 2.011 69.062 1.00 91.12 191 LEU A O 1
ATOM 1543 N N . ALA A 1 192 ? -51.067 0.622 68.029 1.00 89.69 192 ALA A N 1
ATOM 1544 C CA . ALA A 1 192 ? -52.004 -0.501 68.043 1.00 89.69 192 ALA A CA 1
ATOM 1545 C C . ALA A 1 192 ? -52.311 -1.004 69.467 1.00 89.69 192 ALA A C 1
ATOM 1547 O O . ALA A 1 192 ? -53.455 -1.370 69.742 1.00 89.69 192 ALA A O 1
ATOM 1548 N N . ARG A 1 193 ? -51.320 -1.005 70.373 1.00 88.25 193 ARG A N 1
ATOM 1549 C CA . ARG A 1 193 ? -51.521 -1.351 71.792 1.00 88.25 193 ARG A CA 1
ATOM 1550 C C . ARG A 1 193 ? -52.332 -0.283 72.513 1.00 88.25 193 ARG A C 1
ATOM 1552 O O . ARG A 1 193 ? -53.265 -0.634 73.227 1.00 88.25 193 ARG A O 1
ATOM 1559 N N . GLU A 1 194 ? -52.011 0.989 72.295 1.00 85.81 194 GLU A N 1
ATOM 1560 C CA . GLU A 1 194 ? -52.749 2.121 72.868 1.00 85.81 194 GLU A CA 1
ATOM 1561 C C . GLU A 1 194 ? -54.215 2.088 72.420 1.00 85.81 194 GLU A C 1
ATOM 1563 O O . GLU A 1 194 ? -55.108 2.067 73.258 1.00 85.81 194 GLU A O 1
ATOM 1568 N N . LEU A 1 195 ? -54.477 1.916 71.120 1.00 88.19 195 LEU A N 1
ATOM 1569 C CA . LEU A 1 195 ? -55.833 1.778 70.581 1.00 88.19 195 LEU A CA 1
ATOM 1570 C C . LEU A 1 195 ? -56.593 0.590 71.197 1.00 88.19 195 LEU A C 1
ATOM 1572 O O . LEU A 1 195 ? -57.796 0.681 71.447 1.00 88.19 195 LEU A O 1
ATOM 1576 N N . GLN A 1 196 ? -55.921 -0.543 71.425 1.00 86.62 196 GLN A N 1
ATOM 1577 C CA . GLN A 1 196 ? -56.532 -1.695 72.089 1.00 86.62 196 GLN A CA 1
ATOM 1578 C C . GLN A 1 196 ? -56.869 -1.386 73.554 1.00 86.62 196 GLN A C 1
ATOM 1580 O O . GLN A 1 196 ? -57.961 -1.743 73.997 1.00 86.62 196 GLN A O 1
ATOM 1585 N N . ALA A 1 197 ? -55.983 -0.696 74.275 1.00 80.31 197 ALA A N 1
ATOM 1586 C CA . ALA A 1 197 ? -56.230 -0.252 75.644 1.00 80.31 197 ALA A CA 1
ATOM 1587 C C . ALA A 1 197 ? -57.422 0.716 75.712 1.00 80.31 197 ALA A C 1
ATOM 1589 O O . ALA A 1 197 ? -58.332 0.502 76.510 1.00 80.31 197 ALA A O 1
ATOM 1590 N N . THR A 1 198 ? -57.500 1.701 74.810 1.00 80.00 198 THR A N 1
ATOM 1591 C CA . THR A 1 198 ? -58.640 2.632 74.739 1.00 80.00 198 THR A CA 1
ATOM 1592 C C . THR A 1 198 ? -59.943 1.911 74.394 1.00 80.00 198 THR A C 1
ATOM 1594 O O . THR A 1 198 ? -60.987 2.194 74.974 1.00 80.00 198 THR A O 1
ATOM 1597 N N . ARG A 1 199 ? -59.914 0.936 73.472 1.00 82.06 199 ARG A N 1
ATOM 1598 C CA . ARG A 1 199 ? -61.095 0.114 73.154 1.00 82.06 199 ARG A CA 1
ATOM 1599 C C . ARG A 1 199 ? -61.567 -0.705 74.349 1.00 82.06 199 ARG A C 1
ATOM 1601 O O . ARG A 1 199 ? -62.774 -0.845 74.518 1.00 82.06 199 ARG A O 1
ATOM 1608 N N . GLN A 1 200 ? -60.646 -1.251 75.141 1.00 78.88 200 GLN A N 1
ATOM 1609 C CA . GLN A 1 200 ? -60.996 -1.979 76.356 1.00 78.88 200 GLN A CA 1
ATOM 1610 C C . GLN A 1 200 ? -61.604 -1.035 77.396 1.00 78.88 200 GLN A C 1
ATOM 1612 O O . GLN A 1 200 ? -62.679 -1.318 77.905 1.00 78.88 200 GLN A O 1
ATOM 1617 N N . MET A 1 201 ? -60.987 0.125 77.623 1.00 78.12 201 MET A N 1
ATOM 1618 C CA . MET A 1 201 ? -61.513 1.152 78.524 1.00 78.12 201 MET A CA 1
ATOM 1619 C C . MET A 1 201 ? -62.923 1.612 78.123 1.00 78.12 201 MET A C 1
ATOM 1621 O O . MET A 1 201 ? -63.802 1.705 78.971 1.00 78.12 201 MET A O 1
ATOM 1625 N N . ASN A 1 202 ? -63.173 1.838 76.830 1.00 74.50 202 ASN A N 1
ATOM 1626 C CA . ASN A 1 202 ? -64.501 2.209 76.334 1.00 74.50 202 ASN A CA 1
ATOM 1627 C C . ASN A 1 202 ? -65.550 1.104 76.537 1.00 74.50 202 ASN A C 1
ATOM 1629 O O . ASN A 1 202 ? -66.722 1.425 76.718 1.00 74.50 202 ASN A O 1
ATOM 1633 N N . ARG A 1 203 ? -65.161 -0.181 76.500 1.00 76.12 203 ARG A N 1
ATOM 1634 C CA . ARG A 1 203 ? -66.067 -1.288 76.854 1.00 76.12 203 ARG A CA 1
ATOM 1635 C C . ARG A 1 203 ? -66.379 -1.275 78.341 1.00 76.12 203 ARG A C 1
ATOM 1637 O O . ARG A 1 203 ? -67.547 -1.224 78.680 1.00 76.12 203 ARG A O 1
ATOM 1644 N N . ASP A 1 204 ? -65.355 -1.213 79.191 1.00 72.88 204 ASP A N 1
ATOM 1645 C CA . ASP A 1 204 ? -65.520 -1.156 80.648 1.00 72.88 204 ASP A CA 1
ATOM 1646 C C . ASP A 1 204 ? -66.420 0.026 81.074 1.00 72.88 204 ASP A C 1
ATOM 1648 O O . ASP A 1 204 ? -67.269 -0.113 81.953 1.00 72.88 204 ASP A O 1
ATOM 1652 N N . LEU A 1 205 ? -66.262 1.195 80.437 1.00 73.31 205 LEU A N 1
ATOM 1653 C CA . LEU A 1 205 ? -67.119 2.363 80.667 1.00 73.31 205 LEU A CA 1
ATOM 1654 C C . LEU A 1 205 ? -68.555 2.139 80.192 1.00 73.31 205 LEU A C 1
ATOM 1656 O O . LEU A 1 205 ? -69.486 2.562 80.872 1.00 73.31 205 LEU A O 1
ATOM 1660 N N . LYS A 1 206 ? -68.743 1.497 79.035 1.00 74.75 206 LYS A N 1
ATOM 1661 C CA . LYS A 1 206 ? -70.076 1.183 78.522 1.00 74.75 206 LYS A CA 1
ATOM 1662 C C . LYS A 1 206 ? -70.790 0.162 79.403 1.00 74.75 206 LYS A C 1
ATOM 1664 O O . LYS A 1 206 ? -71.940 0.396 79.734 1.00 74.75 206 LYS A O 1
ATOM 1669 N N . ASP A 1 207 ? -70.108 -0.897 79.824 1.00 72.69 207 ASP A N 1
ATOM 1670 C CA . ASP A 1 207 ? -70.668 -1.901 80.731 1.00 72.69 207 ASP A CA 1
ATOM 1671 C C . ASP A 1 207 ? -71.110 -1.237 82.050 1.00 72.69 207 ASP A C 1
ATOM 1673 O O . ASP A 1 207 ? -72.225 -1.451 82.512 1.00 72.69 207 ASP A O 1
ATOM 1677 N N . SER A 1 208 ? -70.291 -0.324 82.590 1.00 69.00 208 SER A N 1
ATOM 1678 C CA . SER A 1 208 ? -70.641 0.486 83.768 1.00 69.00 208 SER A CA 1
ATOM 1679 C C . SER A 1 208 ? -71.859 1.397 83.542 1.00 69.00 208 SER A C 1
ATOM 1681 O O . SER A 1 208 ? -72.703 1.543 84.426 1.00 69.00 208 SER A O 1
ATOM 1683 N N . LEU A 1 209 ? -71.982 2.010 82.359 1.00 70.44 209 LEU A N 1
ATOM 1684 C CA . LEU A 1 209 ? -73.147 2.825 81.997 1.00 70.44 209 LEU A CA 1
ATOM 1685 C C . LEU A 1 209 ? -74.415 1.979 81.840 1.00 70.44 209 LEU A C 1
ATOM 1687 O O . LEU A 1 209 ? -75.447 2.366 82.382 1.00 70.44 209 LEU A O 1
ATOM 1691 N N . ASP A 1 210 ? -74.332 0.836 81.156 1.00 72.12 210 ASP A N 1
ATOM 1692 C CA . ASP A 1 210 ? -75.443 -0.101 80.971 1.00 72.12 210 ASP A CA 1
ATOM 1693 C C . ASP A 1 210 ? -75.922 -0.641 82.336 1.00 72.12 210 ASP A C 1
ATOM 1695 O O . ASP A 1 210 ? -77.122 -0.782 82.570 1.00 72.12 210 ASP A O 1
ATOM 1699 N N . ASP A 1 211 ? -75.004 -0.906 83.272 1.00 70.12 211 ASP A N 1
ATOM 1700 C CA . ASP A 1 211 ? -75.346 -1.288 84.646 1.00 70.12 211 ASP A CA 1
ATOM 1701 C C . ASP A 1 211 ? -76.028 -0.138 85.406 1.00 70.12 211 ASP A C 1
ATOM 1703 O O . ASP A 1 211 ? -77.040 -0.359 86.074 1.00 70.12 211 ASP A O 1
ATOM 1707 N N . MET A 1 212 ? -75.551 1.106 85.261 1.00 67.50 212 MET A N 1
ATOM 1708 C CA . MET A 1 212 ? -76.229 2.277 85.838 1.00 67.50 212 MET A CA 1
ATOM 1709 C C . MET A 1 212 ? -77.630 2.506 85.250 1.00 67.50 212 MET A C 1
ATOM 1711 O O . MET A 1 212 ? -78.537 2.893 85.989 1.00 67.50 212 MET A O 1
ATOM 1715 N N . GLU A 1 213 ? -77.826 2.263 83.953 1.00 70.69 213 GLU A N 1
ATOM 1716 C CA . GLU A 1 213 ? -79.127 2.374 83.286 1.00 70.69 213 GLU A CA 1
ATOM 1717 C C . GLU A 1 213 ? -80.108 1.313 83.809 1.00 70.69 213 GLU A C 1
ATOM 1719 O O . GLU A 1 213 ? -81.211 1.658 84.230 1.00 70.69 213 GLU A O 1
ATOM 1724 N N . LYS A 1 214 ? -79.684 0.047 83.931 1.00 67.69 214 LYS A N 1
ATOM 1725 C CA . LYS A 1 214 ? -80.524 -1.026 84.505 1.00 67.69 214 LYS A CA 1
ATOM 1726 C C . LYS A 1 214 ? -80.894 -0.787 85.973 1.00 67.69 214 LYS A C 1
ATOM 1728 O O . LYS A 1 214 ? -82.009 -1.112 86.387 1.00 67.69 214 LYS A O 1
ATOM 1733 N N . ILE A 1 215 ? -79.989 -0.200 86.765 1.00 63.94 215 ILE A N 1
ATOM 1734 C CA . ILE A 1 215 ? -80.295 0.233 88.140 1.00 63.94 215 ILE A CA 1
ATOM 1735 C C . ILE A 1 215 ? -81.381 1.318 88.124 1.00 63.94 215 ILE A C 1
ATOM 1737 O O . ILE A 1 215 ? -82.317 1.267 88.922 1.00 63.94 215 ILE A O 1
ATOM 1741 N N . ALA A 1 216 ? -81.287 2.293 87.213 1.00 62.94 216 ALA A N 1
ATOM 1742 C CA . ALA A 1 216 ? -82.279 3.361 87.086 1.00 62.94 216 ALA A CA 1
ATOM 1743 C C . ALA A 1 216 ? -83.652 2.848 86.607 1.00 62.94 216 ALA A C 1
ATOM 1745 O O . ALA A 1 216 ? -84.682 3.366 87.039 1.00 62.94 216 ALA A O 1
ATOM 1746 N N . GLU A 1 217 ? -83.677 1.809 85.769 1.00 75.12 217 GLU A N 1
ATOM 1747 C CA . GLU A 1 217 ? -84.895 1.131 85.301 1.00 75.12 217 GLU A CA 1
ATOM 1748 C C . GLU A 1 217 ? -85.505 0.167 86.337 1.00 75.12 217 GLU A C 1
ATOM 1750 O O . GLU A 1 217 ? -86.604 -0.352 86.130 1.00 75.12 217 GLU A O 1
ATOM 1755 N N . GLY A 1 218 ? -84.818 -0.079 87.459 1.00 56.25 218 GLY A N 1
ATOM 1756 C CA . GLY A 1 218 ? -85.270 -0.983 88.521 1.00 56.25 218 GLY A CA 1
ATOM 1757 C C . GLY A 1 218 ? -85.223 -2.468 88.145 1.00 56.25 218 GLY A C 1
ATOM 1758 O O . GLY A 1 218 ? -85.826 -3.290 88.834 1.00 56.25 218 GLY A O 1
ATOM 1759 N N . THR A 1 219 ? -84.530 -2.817 87.056 1.00 63.12 219 THR A N 1
ATOM 1760 C CA . THR A 1 219 ? -84.328 -4.202 86.595 1.00 63.12 219 THR A CA 1
ATOM 1761 C C . THR A 1 219 ? -83.101 -4.863 87.227 1.00 63.12 219 THR A C 1
ATOM 1763 O O . THR A 1 219 ? -82.952 -6.081 87.140 1.00 63.12 219 THR A O 1
ATOM 1766 N N . LEU A 1 220 ? -82.260 -4.074 87.901 1.00 50.84 220 LEU A N 1
ATOM 1767 C CA . LEU A 1 220 ? -81.092 -4.501 88.667 1.00 50.84 220 LEU A CA 1
ATOM 1768 C C . LEU A 1 220 ? -81.178 -3.901 90.081 1.00 50.84 220 LEU A C 1
ATOM 1770 O O . LEU A 1 220 ? -81.417 -2.700 90.224 1.00 50.84 220 LEU A O 1
ATOM 1774 N N . ASP A 1 221 ? -81.001 -4.710 91.130 1.00 53.03 221 ASP A N 1
ATOM 1775 C CA . ASP A 1 221 ? -80.983 -4.202 92.509 1.00 53.03 221 ASP A CA 1
ATOM 1776 C C . ASP A 1 221 ? -79.667 -3.449 92.754 1.00 53.03 221 ASP A C 1
ATOM 1778 O O . ASP A 1 221 ? -78.575 -3.999 92.606 1.00 53.03 221 ASP A O 1
ATOM 1782 N N . ALA A 1 222 ? -79.753 -2.184 93.172 1.00 54.97 222 ALA A N 1
ATOM 1783 C CA . ALA A 1 222 ? -78.588 -1.364 93.502 1.00 54.97 222 ALA A CA 1
ATOM 1784 C C . ALA A 1 222 ? -77.690 -2.004 94.583 1.00 54.97 222 ALA A C 1
ATOM 1786 O O . ALA A 1 222 ? -76.503 -1.678 94.670 1.00 54.97 222 ALA A O 1
ATOM 1787 N N . ASN A 1 223 ? -78.227 -2.921 95.399 1.00 55.38 223 ASN A N 1
ATOM 1788 C CA . ASN A 1 223 ? -77.438 -3.687 96.362 1.00 55.38 223 ASN A CA 1
ATOM 1789 C C . ASN A 1 223 ? -76.565 -4.783 95.728 1.00 55.38 223 ASN A C 1
ATOM 1791 O O . ASN A 1 223 ? -75.532 -5.104 96.316 1.00 55.38 223 ASN A O 1
ATOM 1795 N N . GLU A 1 224 ? -76.910 -5.315 94.550 1.00 52.84 224 GLU A N 1
ATOM 1796 C CA . GLU A 1 224 ? -76.070 -6.287 93.825 1.00 52.84 224 GLU A CA 1
ATOM 1797 C C . GLU A 1 224 ? -74.851 -5.614 93.172 1.00 52.84 224 GLU A C 1
ATOM 1799 O O . GLU A 1 224 ? -73.781 -6.212 93.095 1.00 52.84 224 GLU A O 1
ATOM 1804 N N . CYS A 1 225 ? -74.958 -4.333 92.801 1.00 51.47 225 CYS A N 1
ATOM 1805 C CA . CYS A 1 225 ? -73.856 -3.544 92.228 1.00 51.47 225 CYS A CA 1
ATOM 1806 C C . CYS A 1 225 ? -73.056 -2.733 93.257 1.00 51.47 225 CYS A C 1
ATOM 1808 O O . CYS A 1 225 ? -72.175 -1.952 92.894 1.00 51.47 225 CYS A O 1
ATOM 1810 N N . ARG A 1 226 ? -73.346 -2.890 94.554 1.00 58.66 226 ARG A N 1
ATOM 1811 C CA . ARG A 1 226 ? -72.663 -2.145 95.623 1.00 58.66 226 ARG A CA 1
ATOM 1812 C C . ARG A 1 226 ? -71.179 -2.508 95.734 1.00 58.66 226 ARG A C 1
ATOM 1814 O O . ARG A 1 226 ? -70.370 -1.687 96.173 1.00 58.66 226 ARG A O 1
ATOM 1821 N N . TYR A 1 227 ? -70.824 -3.732 95.359 1.00 63.22 227 TYR A N 1
ATOM 1822 C CA . TYR A 1 227 ? -69.487 -4.280 95.517 1.00 63.22 227 TYR A CA 1
ATO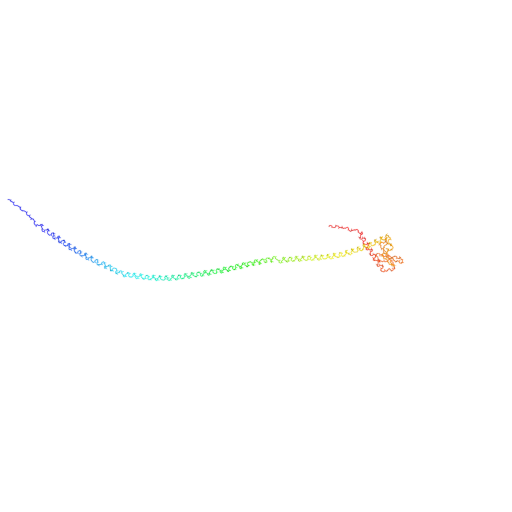M 1823 C C . TYR A 1 227 ? -68.793 -4.422 94.157 1.00 63.22 227 TYR A C 1
ATOM 1825 O O . TYR A 1 227 ? -69.275 -5.112 93.271 1.00 63.22 227 TYR A O 1
ATOM 1833 N N . ALA A 1 228 ? -67.613 -3.818 94.015 1.00 67.44 228 ALA A N 1
ATOM 1834 C CA . ALA A 1 228 ? -66.701 -4.070 92.897 1.00 67.44 228 ALA A CA 1
ATOM 1835 C C . ALA A 1 228 ? -66.118 -5.499 92.939 1.00 67.44 228 ALA A C 1
ATOM 1837 O O . ALA A 1 228 ? -65.644 -6.027 91.936 1.00 67.44 228 ALA A O 1
ATOM 1838 N N . TYR A 1 229 ? -66.141 -6.124 94.118 1.00 72.12 229 TYR A N 1
ATOM 1839 C CA . TYR A 1 229 ? -65.859 -7.539 94.338 1.00 72.12 229 TYR A CA 1
ATOM 1840 C C . TYR A 1 229 ? -66.600 -7.999 95.593 1.00 72.12 229 TYR A C 1
ATOM 1842 O O . TYR A 1 229 ? -66.543 -7.305 96.607 1.00 72.12 229 TYR A O 1
ATOM 1850 N N . GLN A 1 230 ? -67.245 -9.162 95.556 1.00 74.31 230 GLN A N 1
ATOM 1851 C CA . GLN A 1 230 ? -67.890 -9.762 96.721 1.00 74.31 230 GLN A CA 1
ATOM 1852 C C . GLN A 1 230 ? -67.670 -11.276 96.718 1.00 74.31 230 GLN A C 1
ATOM 1854 O O . GLN A 1 230 ? -67.924 -11.937 95.714 1.00 74.31 230 GLN A O 1
ATOM 1859 N N . ASP A 1 231 ? -67.224 -11.819 97.846 1.00 78.38 231 ASP A N 1
ATOM 1860 C CA . ASP A 1 231 ? -67.309 -13.247 98.159 1.00 78.38 231 ASP A CA 1
ATOM 1861 C C . ASP A 1 231 ? -68.145 -13.467 99.433 1.00 78.38 231 ASP A C 1
ATOM 1863 O O . ASP A 1 231 ? -68.800 -12.547 99.913 1.00 78.38 231 ASP A O 1
ATOM 1867 N N . GLU A 1 232 ? -68.181 -14.684 99.982 1.00 76.88 232 GLU A N 1
ATOM 1868 C CA . GLU A 1 232 ? -68.984 -14.993 101.179 1.00 76.88 232 GLU A CA 1
ATOM 1869 C C . GLU A 1 232 ? -68.504 -14.261 102.450 1.00 76.88 232 GLU A C 1
ATOM 1871 O O . GLU A 1 232 ? -69.243 -14.160 103.428 1.00 76.88 232 GLU A O 1
ATOM 1876 N N . THR A 1 233 ? -67.268 -13.748 102.465 1.00 78.56 233 THR A N 1
ATOM 1877 C CA . THR A 1 233 ? -66.611 -13.191 103.660 1.00 78.56 233 THR A CA 1
ATOM 1878 C C . THR A 1 233 ? -66.206 -11.723 103.495 1.00 78.56 233 THR A C 1
ATOM 1880 O O . THR A 1 233 ? -66.226 -10.960 104.464 1.00 78.56 233 THR A O 1
ATOM 1883 N N . TRP A 1 234 ? -65.858 -11.293 102.285 1.00 79.75 234 TRP A N 1
ATOM 1884 C CA . TRP A 1 234 ? -65.288 -9.985 101.990 1.00 79.75 234 TRP A CA 1
ATOM 1885 C C . TRP A 1 234 ? -65.984 -9.324 100.805 1.00 79.75 234 TRP A C 1
ATOM 1887 O O . TRP A 1 234 ? -66.182 -9.921 99.752 1.00 79.75 234 TRP A O 1
ATOM 1897 N N . GLY A 1 235 ? -66.301 -8.046 100.969 1.00 79.69 235 GLY A N 1
ATOM 1898 C CA . GLY A 1 235 ? -66.745 -7.155 99.911 1.00 79.69 235 GLY A CA 1
ATOM 1899 C C . GLY A 1 235 ? -65.747 -6.020 99.722 1.00 79.69 235 GLY A C 1
ATOM 1900 O O . GLY A 1 235 ? -65.157 -5.533 100.681 1.00 79.69 235 GLY A O 1
ATOM 1901 N N . ILE A 1 236 ? -65.557 -5.565 98.491 1.00 76.50 236 ILE A N 1
ATOM 1902 C CA . ILE A 1 236 ? -64.813 -4.350 98.166 1.00 76.50 236 ILE A CA 1
ATOM 1903 C C . ILE A 1 236 ? -65.793 -3.406 97.488 1.00 76.50 236 ILE A C 1
ATOM 1905 O O . ILE A 1 236 ? -66.329 -3.736 96.436 1.00 76.50 236 ILE A O 1
ATOM 1909 N N . THR A 1 237 ? -66.041 -2.241 98.077 1.00 70.19 237 THR A N 1
ATOM 1910 C CA . THR A 1 237 ? -66.939 -1.231 97.501 1.00 70.19 237 THR A CA 1
ATOM 1911 C C . THR A 1 237 ? -66.136 -0.064 96.940 1.00 70.19 237 THR A C 1
ATOM 1913 O O . THR A 1 237 ? -65.231 0.452 97.609 1.00 70.19 237 THR A O 1
ATOM 1916 N N . GLY A 1 238 ? -66.495 0.371 95.732 1.00 64.31 238 GLY A N 1
ATOM 1917 C CA . GLY A 1 238 ? -65.961 1.579 95.107 1.00 64.31 238 GLY A CA 1
ATOM 1918 C C . GLY A 1 238 ? -66.704 2.832 95.580 1.00 64.31 238 GLY A C 1
ATOM 1919 O O . GLY A 1 238 ? -67.924 2.866 95.532 1.00 64.31 238 GLY A O 1
ATOM 1920 N N . HIS A 1 239 ? -65.933 3.824 96.033 1.00 59.94 239 HIS A N 1
ATOM 1921 C CA . HIS A 1 239 ? -66.266 5.220 96.361 1.00 59.94 239 HIS A CA 1
ATOM 1922 C C . HIS A 1 239 ? -67.533 5.586 97.160 1.00 59.94 239 HIS A C 1
ATOM 1924 O O . HIS A 1 239 ? -68.670 5.354 96.763 1.00 59.94 239 HIS A O 1
ATOM 1930 N N . ASP A 1 240 ? -67.301 6.371 98.219 1.00 45.62 240 ASP A N 1
ATOM 1931 C CA . ASP A 1 240 ? -68.265 7.341 98.741 1.00 45.62 240 ASP A CA 1
ATOM 1932 C C . ASP A 1 240 ? -68.087 8.666 97.973 1.00 45.62 240 ASP A C 1
ATOM 1934 O O . ASP A 1 240 ? -66.968 9.172 97.851 1.00 45.62 240 ASP A O 1
ATOM 1938 N N . ARG A 1 241 ? -69.181 9.238 97.453 1.00 42.38 241 ARG A N 1
ATOM 1939 C CA . ARG A 1 241 ? -69.193 10.415 96.555 1.00 42.38 241 ARG A CA 1
ATOM 1940 C C . ARG A 1 241 ? -68.546 11.674 97.149 1.00 42.38 241 ARG A C 1
ATOM 1942 O O . ARG A 1 241 ? -68.253 12.599 96.400 1.00 42.38 241 ARG A O 1
ATOM 1949 N N . ASN A 1 242 ? -68.302 11.709 98.459 1.00 42.00 242 ASN A N 1
ATOM 1950 C CA . ASN A 1 242 ? -67.754 12.874 99.157 1.00 42.00 242 ASN A CA 1
ATOM 1951 C C . ASN A 1 242 ? -66.259 12.775 99.503 1.00 42.00 242 ASN A C 1
ATOM 1953 O O . ASN A 1 242 ? -65.676 13.771 99.923 1.00 42.00 242 ASN A O 1
ATOM 1957 N N . THR A 1 243 ? -65.621 11.608 99.349 1.00 51.16 243 THR A N 1
ATOM 1958 C CA . THR A 1 243 ? -64.197 11.423 99.686 1.00 51.16 243 THR A CA 1
ATOM 1959 C C . THR A 1 243 ? -63.506 10.620 98.588 1.00 51.16 243 THR A C 1
ATOM 1961 O O . THR A 1 243 ? -63.452 9.394 98.623 1.00 51.16 243 THR A O 1
ATOM 1964 N N . GLN A 1 244 ? -62.984 11.333 97.590 1.00 53.38 244 GLN A N 1
ATOM 1965 C CA . GLN A 1 244 ? -62.400 10.818 96.340 1.00 53.38 244 GLN A CA 1
ATOM 1966 C C . GLN A 1 244 ? -61.141 9.929 96.499 1.00 53.38 244 GLN A C 1
ATOM 1968 O O . GLN A 1 244 ? -60.454 9.655 95.522 1.00 53.38 244 GLN A O 1
ATOM 1973 N N . ASP A 1 245 ? -60.843 9.412 97.695 1.00 52.44 245 ASP A N 1
ATOM 1974 C CA . ASP A 1 245 ? -59.563 8.753 97.993 1.00 52.44 245 ASP A CA 1
ATOM 1975 C C . ASP A 1 245 ? -59.654 7.408 98.723 1.00 52.44 245 ASP A C 1
ATOM 1977 O O . ASP A 1 245 ? -58.622 6.832 99.080 1.00 52.44 245 ASP A O 1
ATOM 1981 N N . LEU A 1 246 ? -60.857 6.868 98.945 1.00 62.88 246 LEU A N 1
ATOM 1982 C CA . LEU A 1 246 ? -61.020 5.685 99.793 1.00 62.88 246 LEU A CA 1
ATOM 1983 C C . LEU A 1 246 ? -61.740 4.539 99.063 1.00 62.88 246 LEU A C 1
ATOM 1985 O O . LEU A 1 246 ? -62.907 4.657 98.685 1.00 62.88 246 LEU A O 1
ATOM 1989 N N . ILE A 1 247 ? -61.032 3.413 98.889 1.00 69.88 247 ILE A N 1
ATOM 1990 C CA . ILE A 1 247 ? -61.641 2.100 98.624 1.00 69.88 247 ILE A CA 1
ATOM 1991 C C . ILE A 1 247 ? -61.948 1.458 99.973 1.00 69.88 247 ILE A C 1
ATOM 1993 O O . ILE A 1 247 ? -61.085 1.422 100.857 1.00 69.88 247 ILE A O 1
ATOM 1997 N N . PHE A 1 248 ? -63.162 0.931 100.131 1.00 73.25 248 PHE A N 1
ATOM 1998 C CA . PHE A 1 248 ? -63.552 0.250 101.360 1.00 73.25 248 PHE A CA 1
ATOM 1999 C C . PHE A 1 248 ? -63.526 -1.263 101.161 1.00 73.25 248 PHE A C 1
ATOM 2001 O O . PHE A 1 248 ? -64.150 -1.790 100.245 1.00 73.25 248 PHE A O 1
ATOM 2008 N N . ILE A 1 249 ? -62.817 -1.953 102.048 1.00 77.62 249 ILE A N 1
ATOM 2009 C CA . ILE A 1 249 ? -62.854 -3.404 102.201 1.00 77.62 249 ILE A CA 1
ATOM 2010 C C . ILE A 1 249 ? -63.775 -3.699 103.386 1.00 77.62 249 ILE A C 1
ATOM 2012 O O . ILE A 1 249 ? -63.477 -3.335 104.524 1.00 77.62 249 ILE A O 1
ATOM 2016 N N . GLU A 1 250 ? -64.914 -4.318 103.123 1.00 77.56 250 GLU A N 1
ATOM 2017 C CA . GLU A 1 250 ? -65.929 -4.689 104.100 1.00 77.56 250 GLU A CA 1
ATOM 2018 C C . GLU A 1 250 ? -65.814 -6.181 104.423 1.00 77.56 250 GLU A C 1
ATOM 2020 O O . GLU A 1 250 ? -65.815 -7.020 103.529 1.00 77.56 250 GLU A O 1
ATOM 2025 N N . HIS A 1 251 ? -65.715 -6.528 105.703 1.00 80.12 251 HIS A N 1
ATOM 2026 C CA . HIS A 1 251 ? -65.893 -7.906 106.152 1.00 80.12 251 HIS A CA 1
ATOM 2027 C C . HIS A 1 251 ? -67.392 -8.155 106.325 1.00 80.12 251 HIS A C 1
ATOM 2029 O O . HIS A 1 251 ? -68.004 -7.648 107.269 1.00 80.12 251 HIS A O 1
ATOM 2035 N N . LEU A 1 252 ? -67.992 -8.896 105.396 1.00 79.62 252 LEU A N 1
ATOM 2036 C CA . LEU A 1 252 ? -69.446 -9.022 105.264 1.00 79.62 252 LEU A CA 1
ATOM 2037 C C . LEU A 1 252 ? -70.120 -9.644 106.498 1.00 79.62 252 LEU A C 1
ATOM 2039 O O . LEU A 1 252 ? -71.136 -9.098 106.926 1.00 79.62 252 LEU A O 1
ATOM 2043 N N . PRO A 1 253 ? -69.561 -10.688 107.151 1.00 77.94 253 PRO A N 1
ATOM 2044 C CA . PRO A 1 253 ? -70.189 -11.286 108.332 1.00 77.94 253 PRO A CA 1
ATOM 2045 C C . PRO A 1 253 ? -70.294 -10.342 109.534 1.00 77.94 253 PRO A C 1
ATOM 2047 O O . PRO A 1 253 ? -71.176 -10.503 110.371 1.00 77.94 253 PRO A O 1
ATOM 2050 N N . THR A 1 254 ? -69.377 -9.375 109.655 1.00 75.94 254 THR A N 1
ATOM 2051 C CA . THR A 1 254 ? -69.321 -8.461 110.812 1.00 75.94 254 THR A CA 1
ATOM 2052 C C . THR A 1 254 ? -69.701 -7.025 110.463 1.00 75.94 254 THR A C 1
ATOM 2054 O O . THR A 1 254 ? -69.770 -6.185 111.359 1.00 75.94 254 THR A O 1
ATOM 2057 N N . GLY A 1 255 ? -69.911 -6.716 109.180 1.00 69.38 255 GLY A N 1
ATOM 2058 C CA . GLY A 1 255 ? -70.167 -5.362 108.683 1.00 69.38 255 GLY A CA 1
ATOM 2059 C C . GLY A 1 255 ? -69.009 -4.381 108.904 1.00 69.38 255 GLY A C 1
ATOM 2060 O O . GLY A 1 255 ? -69.190 -3.168 108.800 1.00 69.38 255 GLY A O 1
ATOM 2061 N N . GLN A 1 256 ? -67.811 -4.866 109.252 1.00 73.69 256 GLN A N 1
ATOM 2062 C CA . GLN A 1 256 ? -66.668 -3.992 109.505 1.00 73.69 256 GLN A CA 1
ATOM 2063 C C . GLN A 1 256 ? -66.104 -3.458 108.192 1.00 73.69 256 GLN A C 1
ATOM 2065 O O . GLN A 1 256 ? -65.575 -4.222 107.387 1.00 73.69 256 GLN A O 1
ATOM 2070 N N . ARG A 1 257 ? -66.131 -2.135 108.013 1.00 73.00 257 ARG A N 1
ATOM 2071 C CA . ARG A 1 257 ? -65.518 -1.462 106.863 1.00 73.00 257 ARG A CA 1
ATOM 2072 C C . ARG A 1 257 ? -64.120 -0.968 107.184 1.00 73.00 257 ARG A C 1
ATOM 2074 O O . ARG A 1 257 ? -63.869 -0.383 108.238 1.00 73.00 257 ARG A O 1
ATOM 2081 N N . ARG A 1 258 ? -63.209 -1.189 106.246 1.00 75.50 258 ARG A N 1
ATOM 2082 C CA . ARG A 1 258 ? -61.795 -0.847 106.355 1.00 75.50 258 ARG A CA 1
ATOM 2083 C C . ARG A 1 258 ? -61.406 -0.002 105.162 1.00 75.50 258 ARG A C 1
ATOM 2085 O O . ARG A 1 258 ? -61.725 -0.338 104.032 1.00 75.50 258 ARG A O 1
ATOM 2092 N N . VAL A 1 259 ? -60.715 1.092 105.428 1.00 70.38 259 VAL A N 1
ATOM 2093 C CA . VAL A 1 259 ? -60.293 2.032 104.397 1.00 70.38 259 VAL A CA 1
ATOM 2094 C C . VAL A 1 259 ? -58.906 1.647 103.905 1.00 70.38 259 VAL A C 1
ATOM 2096 O O . VAL A 1 259 ? -57.980 1.527 104.716 1.00 70.38 259 VAL A O 1
ATOM 2099 N N . LEU A 1 260 ? -58.771 1.471 102.592 1.00 70.69 260 LEU A N 1
ATOM 2100 C CA . LEU A 1 260 ? -57.487 1.370 101.916 1.00 70.69 260 LEU A CA 1
ATOM 2101 C C . LEU A 1 260 ? -57.114 2.754 101.379 1.00 70.69 260 LEU A C 1
ATOM 2103 O O . LEU A 1 260 ? -57.822 3.308 100.538 1.00 70.69 260 LEU A O 1
ATOM 2107 N N . SER A 1 261 ? -56.017 3.313 101.891 1.00 64.12 261 SER A N 1
ATOM 2108 C CA . SER A 1 261 ? -55.526 4.618 101.444 1.00 64.12 261 SER A CA 1
ATOM 2109 C C . SER A 1 261 ? -54.818 4.504 100.094 1.00 64.12 261 SER A C 1
ATOM 2111 O O . SER A 1 261 ? -53.932 3.659 99.925 1.00 64.12 261 SER A O 1
ATOM 2113 N N . ARG A 1 262 ? -55.152 5.403 99.160 1.00 60.88 262 ARG A N 1
ATOM 2114 C CA . ARG A 1 262 ? -54.512 5.512 97.838 1.00 60.88 262 ARG A CA 1
ATOM 2115 C C . ARG A 1 262 ? -53.020 5.867 97.919 1.00 60.88 262 ARG A C 1
ATOM 2117 O O . ARG A 1 262 ? -52.249 5.413 97.082 1.00 60.88 262 ARG A O 1
ATOM 2124 N N . THR A 1 263 ? -52.592 6.622 98.936 1.00 59.88 263 THR A N 1
ATOM 2125 C CA . THR A 1 263 ? -51.203 7.109 99.075 1.00 59.88 263 THR A CA 1
ATOM 2126 C C . THR A 1 263 ? -50.249 6.113 99.729 1.00 59.88 263 THR A C 1
ATOM 2128 O O . THR A 1 263 ? -49.069 6.092 99.390 1.00 59.88 263 THR A O 1
ATOM 2131 N N . THR A 1 264 ? -50.728 5.282 100.657 1.00 60.66 264 THR A N 1
ATOM 2132 C CA . THR A 1 264 ? -49.874 4.335 101.399 1.00 60.66 264 THR A CA 1
ATOM 2133 C C . THR A 1 264 ? -50.085 2.878 100.993 1.00 60.66 264 THR A C 1
ATOM 2135 O O . THR A 1 264 ? -49.234 2.043 101.281 1.00 60.66 264 THR A O 1
ATOM 2138 N N . GLY A 1 265 ? -51.196 2.542 100.323 1.00 59.38 265 GLY A N 1
ATOM 2139 C CA . GLY A 1 265 ? -51.537 1.155 99.977 1.00 59.38 265 GLY A CA 1
ATOM 2140 C C . GLY A 1 265 ? -51.804 0.262 101.196 1.00 59.38 265 GLY A C 1
ATOM 2141 O O . GLY A 1 265 ? -51.853 -0.966 101.072 1.00 59.38 265 GLY A O 1
ATOM 2142 N N . ASP A 1 266 ? -51.971 0.872 102.371 1.00 61.62 266 ASP A N 1
ATOM 2143 C CA . ASP A 1 266 ? -52.143 0.196 103.648 1.00 61.62 266 ASP A CA 1
ATOM 2144 C C . ASP A 1 266 ? -53.536 0.414 104.241 1.00 61.62 266 ASP A C 1
ATOM 2146 O O . ASP A 1 266 ? -54.219 1.413 104.001 1.00 61.62 266 ASP A O 1
ATOM 2150 N N . VAL A 1 267 ? -53.960 -0.591 105.006 1.00 62.31 267 VAL A N 1
ATOM 2151 C CA . VAL A 1 267 ? -55.266 -0.669 105.660 1.00 62.31 267 VAL A CA 1
ATOM 2152 C C . VAL A 1 267 ? -55.129 -0.049 107.046 1.00 62.31 267 VAL A C 1
ATOM 2154 O O . VAL A 1 267 ? -54.295 -0.483 107.835 1.00 62.31 267 VAL A O 1
ATOM 2157 N N . MET A 1 268 ? -55.964 0.933 107.379 1.00 57.59 268 MET A N 1
ATOM 2158 C CA . MET A 1 268 ? -55.777 1.748 108.590 1.00 57.59 268 MET A CA 1
ATOM 2159 C C . MET A 1 268 ? -56.043 1.056 109.956 1.00 57.59 268 MET A C 1
ATOM 2161 O O . MET A 1 268 ? -56.008 1.750 110.970 1.00 57.59 268 MET A O 1
ATOM 2165 N N . ARG A 1 269 ? -56.294 -0.267 110.065 1.00 57.66 269 ARG A N 1
ATOM 2166 C CA . ARG A 1 269 ? -56.502 -0.971 111.365 1.00 57.66 269 ARG A CA 1
ATOM 2167 C C . ARG A 1 269 ? -56.042 -2.447 111.380 1.00 57.66 269 ARG A C 1
ATOM 2169 O O . ARG A 1 269 ? -55.999 -3.104 110.348 1.00 57.66 269 ARG A O 1
ATOM 2176 N N . THR A 1 270 ? -55.733 -2.935 112.588 1.00 53.84 270 THR A N 1
ATOM 2177 C CA . THR A 1 270 ? -54.802 -4.015 113.007 1.00 53.84 270 THR A CA 1
ATOM 2178 C C . THR A 1 270 ? -55.231 -5.490 112.876 1.00 53.84 270 THR A C 1
ATOM 2180 O O . THR A 1 270 ? -54.511 -6.357 113.366 1.00 53.84 270 THR A O 1
ATOM 2183 N N . GLU A 1 271 ? -56.333 -5.834 112.210 1.00 59.47 271 GLU A N 1
ATOM 2184 C CA . GLU A 1 271 ? -56.668 -7.252 111.967 1.00 59.47 271 GLU A CA 1
ATOM 2185 C C . GLU A 1 271 ? -56.212 -7.715 110.572 1.00 59.47 271 GLU A C 1
ATOM 2187 O O . GLU A 1 271 ? -56.331 -6.947 109.612 1.00 59.47 271 GLU A O 1
ATOM 2192 N N . PRO A 1 272 ? -55.740 -8.965 110.410 1.00 64.88 272 PRO A N 1
ATOM 2193 C CA . PRO A 1 272 ? -55.183 -9.432 109.146 1.00 64.88 272 PRO A CA 1
ATOM 2194 C C . PRO A 1 272 ? -56.269 -9.549 108.065 1.00 64.88 272 PRO A C 1
ATOM 2196 O O . PRO A 1 272 ? -57.119 -10.434 108.113 1.00 64.88 272 PRO A O 1
ATOM 2199 N N . ILE A 1 273 ? -56.228 -8.662 107.066 1.00 71.19 273 ILE A N 1
ATOM 2200 C CA . ILE A 1 273 ? -56.924 -8.881 105.790 1.00 71.19 273 ILE A CA 1
ATOM 2201 C C . ILE A 1 273 ? -56.108 -9.905 104.988 1.00 71.19 273 ILE A C 1
ATOM 2203 O O . ILE A 1 273 ? -54.881 -9.756 104.917 1.00 71.19 273 ILE A O 1
ATOM 2207 N N . PRO A 1 274 ? -56.737 -10.909 104.350 1.00 79.88 274 PRO A N 1
ATOM 2208 C CA . PRO A 1 274 ? -56.035 -11.810 103.446 1.00 79.88 274 PRO A CA 1
ATOM 2209 C C . PRO A 1 274 ? -55.260 -11.038 102.369 1.00 79.88 274 PRO A C 1
ATOM 2211 O O . PRO A 1 274 ? -55.769 -10.092 101.763 1.00 79.88 274 PRO A O 1
ATOM 2214 N N . SER A 1 275 ? -54.018 -11.445 102.104 1.00 76.25 275 SER A N 1
ATOM 2215 C CA . SER A 1 275 ? -53.145 -10.777 101.128 1.00 76.25 275 SER A CA 1
ATOM 2216 C C . SER A 1 275 ? -53.725 -10.774 99.710 1.00 76.25 275 SER A C 1
ATOM 2218 O O . SER A 1 275 ? -53.495 -9.821 98.970 1.00 76.25 275 SER A O 1
ATOM 2220 N N . SER A 1 276 ? -54.523 -11.785 99.355 1.00 78.50 276 SER A N 1
ATOM 2221 C CA . SER A 1 276 ? -55.275 -11.862 98.097 1.00 78.50 276 SER A CA 1
ATOM 2222 C C . SER A 1 276 ? -56.292 -10.726 97.959 1.00 78.50 276 SER A C 1
ATOM 2224 O O . SER A 1 276 ? -56.307 -10.041 96.941 1.00 78.50 276 SER A O 1
ATOM 2226 N N . ILE A 1 277 ? -57.078 -1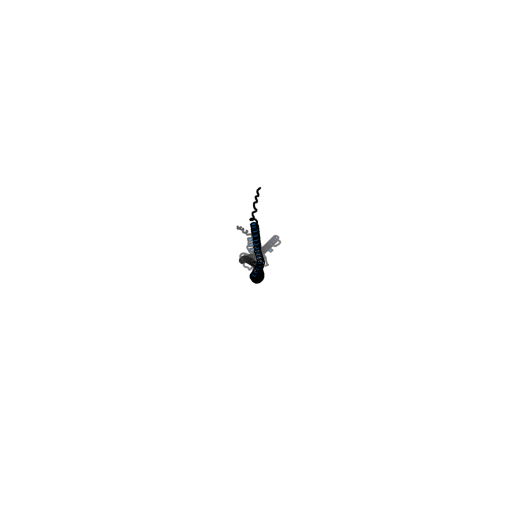0.465 99.007 1.00 78.44 277 ILE A N 1
ATOM 2227 C CA . ILE A 1 277 ? -58.067 -9.379 99.043 1.00 78.44 277 ILE A CA 1
ATOM 2228 C C . ILE A 1 277 ? -57.368 -8.017 99.042 1.00 78.44 277 ILE A C 1
ATOM 2230 O O . ILE A 1 277 ? -57.797 -7.104 98.340 1.00 78.44 277 ILE A O 1
ATOM 2234 N N . LYS A 1 278 ? -56.237 -7.884 99.749 1.00 74.69 278 LYS A N 1
ATOM 2235 C CA . LYS A 1 278 ? -55.420 -6.658 99.714 1.00 74.69 278 LYS A CA 1
ATOM 2236 C C . LYS A 1 278 ? -54.835 -6.397 98.318 1.00 74.69 278 LYS A C 1
ATOM 2238 O O . LYS A 1 278 ? -54.841 -5.255 97.867 1.00 74.69 278 LYS A O 1
ATOM 2243 N N . ALA A 1 279 ? -54.351 -7.430 97.626 1.00 76.50 279 ALA A N 1
ATOM 2244 C CA . ALA A 1 279 ? -53.829 -7.313 96.263 1.00 76.50 279 ALA A CA 1
ATOM 2245 C C . ALA A 1 279 ? -54.928 -6.933 95.263 1.00 76.50 279 ALA A C 1
ATOM 2247 O O . ALA A 1 279 ? -54.715 -6.056 94.430 1.00 76.50 279 ALA A O 1
ATOM 2248 N N . LEU A 1 280 ? -56.111 -7.537 95.393 1.00 75.62 280 LEU A N 1
ATOM 2249 C CA . LEU A 1 280 ? -57.265 -7.237 94.550 1.00 75.62 280 LEU A CA 1
ATOM 2250 C C . LEU A 1 280 ? -57.754 -5.800 94.784 1.00 75.62 280 LEU A C 1
ATOM 2252 O O . LEU A 1 280 ? -57.920 -5.043 93.834 1.00 75.62 280 LEU A O 1
ATOM 2256 N N . ALA A 1 281 ? -57.858 -5.364 96.042 1.00 71.31 281 ALA A N 1
ATOM 2257 C CA . ALA A 1 281 ? -58.173 -3.975 96.373 1.00 71.31 281 ALA A CA 1
ATOM 2258 C C . ALA A 1 281 ? -57.124 -2.991 95.821 1.00 71.31 281 ALA A C 1
ATOM 2260 O O . ALA A 1 281 ? -57.490 -1.938 95.306 1.00 71.31 281 ALA A O 1
ATOM 2261 N N . LYS A 1 282 ? -55.831 -3.341 95.855 1.00 72.88 282 LYS A N 1
ATOM 2262 C CA . LYS A 1 282 ? -54.757 -2.519 95.276 1.00 72.88 282 LYS A CA 1
ATOM 2263 C C . LYS A 1 282 ? -54.841 -2.426 93.746 1.00 72.88 282 LYS A C 1
ATOM 2265 O O . LYS A 1 282 ? -54.663 -1.338 93.211 1.00 72.88 282 LYS A O 1
ATOM 2270 N N . GLN A 1 283 ? -55.173 -3.520 93.056 1.00 74.38 283 GLN A N 1
ATOM 2271 C CA . GLN A 1 283 ? -55.440 -3.495 91.610 1.00 74.38 283 GLN A CA 1
ATOM 2272 C C . GLN A 1 283 ? -56.591 -2.546 91.269 1.00 74.38 283 GLN A C 1
ATOM 2274 O O . GLN A 1 283 ? -56.505 -1.795 90.300 1.00 74.38 283 GLN A O 1
ATOM 2279 N N . TRP A 1 284 ? -57.645 -2.528 92.089 1.00 70.50 284 TRP A N 1
ATOM 2280 C CA . TRP A 1 284 ? -58.729 -1.564 91.928 1.00 70.50 284 TRP A CA 1
ATOM 2281 C C . TRP A 1 284 ? -58.264 -0.123 92.166 1.00 70.50 284 TRP A C 1
ATOM 2283 O O . TRP A 1 284 ? -58.597 0.736 91.356 1.00 70.50 284 TRP A O 1
ATOM 2293 N N . VAL A 1 285 ? -57.443 0.151 93.190 1.00 70.31 285 VAL A N 1
ATOM 2294 C CA . VAL A 1 285 ? -56.846 1.490 93.396 1.00 70.31 285 VAL A CA 1
ATOM 2295 C C . VAL A 1 285 ? -56.065 1.944 92.161 1.00 70.31 285 VAL A C 1
ATOM 2297 O O . VAL A 1 285 ? -56.246 3.070 91.707 1.00 70.31 285 VAL A O 1
ATOM 2300 N N . GLU A 1 286 ? -55.220 1.079 91.599 1.00 68.50 286 GLU A N 1
ATOM 2301 C CA . GLU A 1 286 ? -54.420 1.388 90.407 1.00 68.50 286 GLU A CA 1
ATOM 2302 C C . GLU A 1 286 ? -55.305 1.628 89.174 1.00 68.50 286 GLU A C 1
ATOM 2304 O O . GLU A 1 286 ? -55.089 2.598 88.447 1.00 68.50 286 GLU A O 1
ATOM 2309 N N . LYS A 1 287 ? -56.349 0.811 88.973 1.00 67.06 287 LYS A N 1
ATOM 2310 C CA . LYS A 1 287 ? -57.323 0.983 87.883 1.00 67.06 287 LYS A CA 1
ATOM 2311 C C . LYS A 1 287 ? -58.071 2.316 87.994 1.00 67.06 287 LYS A C 1
ATOM 2313 O O . LYS A 1 287 ? -58.228 3.017 86.997 1.00 67.06 287 LYS A O 1
ATOM 2318 N N . TYR A 1 288 ? -58.500 2.689 89.199 1.00 66.75 288 TYR A N 1
ATOM 2319 C CA . TYR A 1 288 ? -59.169 3.970 89.438 1.00 66.75 288 TYR A CA 1
ATOM 2320 C C . TYR A 1 288 ? -58.222 5.161 89.306 1.00 66.75 288 TYR A C 1
ATOM 2322 O O . TYR A 1 288 ? -58.633 6.198 88.795 1.00 66.75 288 TYR A O 1
ATOM 2330 N N . ALA A 1 289 ? -56.955 5.015 89.703 1.00 64.94 289 ALA A N 1
ATOM 2331 C CA . ALA A 1 289 ? -55.964 6.064 89.511 1.00 64.94 289 ALA A CA 1
ATOM 2332 C C . ALA A 1 289 ? -55.725 6.353 88.026 1.00 64.94 289 ALA A C 1
ATOM 2334 O O . ALA A 1 289 ? -55.762 7.507 87.622 1.00 64.94 289 ALA A O 1
ATOM 2335 N N . GLN A 1 290 ? -55.599 5.305 87.210 1.00 65.88 290 GLN A N 1
ATOM 2336 C CA . GLN A 1 290 ? -55.473 5.437 85.757 1.00 65.88 290 GLN A CA 1
ATOM 2337 C C . GLN A 1 290 ? -56.709 6.079 85.117 1.00 65.88 290 GLN A C 1
ATOM 2339 O O . GLN A 1 290 ? -56.578 6.880 84.196 1.00 65.88 290 GLN A O 1
ATOM 2344 N N . LEU A 1 291 ? -57.909 5.750 85.606 1.00 62.91 291 LEU A N 1
ATOM 2345 C CA . LEU A 1 291 ? -59.152 6.400 85.183 1.00 62.91 291 LEU A CA 1
ATOM 2346 C C . LEU A 1 291 ? -59.163 7.892 85.528 1.00 62.91 291 LEU A C 1
ATOM 2348 O O . LEU A 1 291 ? -59.587 8.690 84.700 1.00 62.91 291 LEU A O 1
ATOM 2352 N N . HIS A 1 292 ? -58.698 8.265 86.720 1.00 63.53 292 HIS A N 1
ATOM 2353 C CA . HIS A 1 292 ? -58.652 9.662 87.148 1.00 63.53 292 HIS A CA 1
ATOM 2354 C C . HIS A 1 292 ? -57.632 10.467 86.338 1.00 63.53 292 HIS A C 1
ATOM 2356 O O . HIS A 1 292 ? -57.998 11.483 85.761 1.00 63.53 292 HIS A O 1
ATOM 2362 N N . ASP A 1 293 ? -56.409 9.954 86.179 1.00 63.38 293 ASP A N 1
ATOM 2363 C CA . ASP A 1 293 ? -55.360 10.609 85.387 1.00 63.38 293 ASP A CA 1
ATOM 2364 C C . ASP A 1 293 ? -55.786 10.762 83.911 1.00 63.38 293 ASP A C 1
ATOM 2366 O O . ASP A 1 293 ? -55.482 11.761 83.261 1.00 63.38 293 ASP A O 1
ATOM 2370 N N . ALA A 1 294 ? -56.541 9.795 83.375 1.00 59.88 294 ALA A N 1
ATOM 2371 C CA . ALA A 1 294 ? -57.113 9.882 82.034 1.00 59.88 294 ALA A CA 1
ATOM 2372 C C . ALA A 1 294 ? -58.230 10.934 81.930 1.00 59.88 294 ALA A C 1
ATOM 2374 O O . ALA A 1 294 ? -58.323 11.619 80.913 1.00 59.88 294 ALA A O 1
ATOM 2375 N N . ILE A 1 295 ? -59.072 11.080 82.959 1.00 63.03 295 ILE A N 1
ATOM 2376 C CA . ILE A 1 295 ? -60.101 12.130 83.016 1.00 63.03 295 ILE A CA 1
ATOM 2377 C C . ILE A 1 295 ? -59.450 13.511 83.126 1.00 63.03 295 ILE A C 1
ATOM 2379 O O . ILE A 1 295 ? -59.866 14.424 82.414 1.00 63.03 295 ILE A O 1
ATOM 2383 N N . ASP A 1 296 ? -58.410 13.654 83.946 1.00 63.12 296 ASP A N 1
ATOM 2384 C CA . ASP A 1 296 ? -57.672 14.908 84.099 1.00 63.12 296 ASP A CA 1
ATOM 2385 C C . ASP A 1 296 ? -56.960 15.284 82.794 1.00 63.12 296 ASP A C 1
ATOM 2387 O O . ASP A 1 296 ? -57.093 16.413 82.327 1.00 63.12 296 ASP A O 1
ATOM 2391 N N . SER A 1 297 ? -56.327 14.321 82.116 1.00 63.50 297 SER A N 1
ATOM 2392 C CA . SER A 1 297 ? -55.711 14.535 80.799 1.00 63.50 297 SER A CA 1
ATOM 2393 C C . SER A 1 297 ? -56.723 14.893 79.699 1.00 63.50 297 SER A C 1
ATOM 2395 O O . SER A 1 297 ? -56.376 15.605 78.759 1.00 63.50 297 SER A O 1
ATOM 2397 N N . LEU A 1 298 ? -57.976 14.437 79.806 1.00 60.59 298 LEU A N 1
ATOM 2398 C CA . LEU A 1 298 ? -59.068 14.834 78.906 1.00 60.59 298 LEU A CA 1
ATOM 2399 C C . LEU A 1 298 ? -59.660 16.212 79.256 1.00 60.59 298 LEU A C 1
ATOM 2401 O O . LEU A 1 298 ? -60.267 16.843 78.390 1.00 60.59 298 LEU A O 1
ATOM 2405 N N . CYS A 1 299 ? -59.502 16.668 80.503 1.00 51.66 299 CYS A N 1
ATOM 2406 C CA . CYS A 1 299 ? -59.958 17.975 80.982 1.00 51.66 299 CYS A CA 1
ATOM 2407 C C . CYS A 1 299 ? -58.884 19.075 80.885 1.00 51.66 299 CYS A C 1
ATOM 2409 O O . CYS A 1 299 ? -59.220 20.252 81.039 1.00 51.66 299 CYS A O 1
ATOM 2411 N N . GLU A 1 300 ? -57.618 18.733 80.620 1.00 51.34 300 GLU A N 1
ATOM 2412 C CA . GLU A 1 300 ? -56.562 19.717 80.380 1.00 51.34 300 GLU A CA 1
ATOM 2413 C C . GLU A 1 300 ? -56.832 20.507 79.081 1.00 51.34 300 GLU A C 1
ATOM 2415 O O . GLU A 1 300 ? -57.004 19.917 78.008 1.00 51.34 300 GLU A O 1
ATOM 2420 N N . PRO A 1 301 ? -56.880 21.853 79.130 1.00 53.81 301 PRO A N 1
ATOM 2421 C CA . PRO A 1 301 ? -57.054 22.658 77.929 1.00 53.81 301 PRO A CA 1
ATOM 2422 C C . PRO A 1 301 ? -55.843 22.481 77.004 1.00 53.81 301 PRO A C 1
ATOM 2424 O O . PRO A 1 301 ? -54.698 22.634 77.427 1.00 53.81 301 PRO A O 1
ATOM 2427 N N . ALA A 1 302 ? -56.111 22.162 75.733 1.00 51.38 302 ALA A N 1
ATOM 2428 C CA . ALA A 1 302 ? -55.092 21.845 74.734 1.00 51.38 302 ALA A CA 1
ATOM 2429 C C . ALA A 1 302 ? -53.970 22.906 74.680 1.00 51.38 302 ALA A C 1
ATOM 2431 O O . ALA A 1 302 ? -54.273 24.105 74.656 1.00 51.38 302 ALA A O 1
ATOM 2432 N N . PRO A 1 303 ? -52.685 22.501 74.616 1.00 51.38 303 PRO A N 1
ATOM 2433 C CA . PRO A 1 303 ? -51.581 23.445 74.544 1.00 51.38 303 PRO A CA 1
ATOM 2434 C C . PRO A 1 303 ? -51.692 24.262 73.255 1.00 51.38 303 PRO A C 1
ATOM 2436 O O . PRO A 1 303 ? -51.719 23.717 72.149 1.00 51.38 303 PRO A O 1
ATOM 2439 N N . SER A 1 304 ? -51.774 25.585 73.411 1.00 52.47 304 SER A N 1
ATOM 2440 C CA . SER A 1 304 ? -51.751 26.553 72.318 1.00 52.47 304 SER A CA 1
ATOM 2441 C C . SER A 1 304 ? -50.497 26.330 71.477 1.00 52.47 304 SER A C 1
ATOM 2443 O O . SER A 1 304 ? -49.384 26.574 71.947 1.00 52.47 304 SER A O 1
ATOM 2445 N N . GLN A 1 305 ? -50.676 25.850 70.248 1.00 47.34 305 GLN A N 1
ATOM 2446 C CA . GLN A 1 305 ? -49.596 25.741 69.278 1.00 47.34 305 GLN A CA 1
ATOM 2447 C C . GLN A 1 305 ? -49.060 27.150 68.999 1.00 47.34 305 GLN A C 1
ATOM 2449 O O . GLN A 1 305 ? -49.758 27.981 68.421 1.00 47.34 305 GLN A O 1
ATOM 2454 N N . GLN A 1 306 ? -47.836 27.428 69.453 1.00 45.75 306 GLN A N 1
ATOM 2455 C CA . GLN A 1 306 ? -47.049 28.535 68.926 1.00 45.75 306 GLN A CA 1
ATOM 2456 C C . GLN A 1 306 ? -46.716 28.194 67.472 1.00 45.75 306 GLN A C 1
ATOM 2458 O O . GLN A 1 306 ? -45.974 27.253 67.194 1.00 45.75 306 GLN A O 1
ATOM 2463 N N . GLU A 1 307 ? -47.333 28.932 66.554 1.00 49.06 307 GLU A N 1
ATOM 2464 C CA . GLU A 1 307 ? -46.883 29.051 65.174 1.00 49.06 307 GLU A CA 1
ATOM 2465 C C . GLU A 1 307 ? -45.519 29.753 65.184 1.00 49.06 307 GLU A C 1
ATOM 2467 O O . GLU A 1 307 ? -45.448 30.976 65.302 1.00 49.06 307 GLU A O 1
ATOM 2472 N N . ASP A 1 308 ? -44.435 28.984 65.082 1.00 50.81 308 ASP A N 1
ATOM 2473 C CA . ASP A 1 308 ? -43.123 29.548 64.773 1.00 50.81 308 ASP A CA 1
ATOM 2474 C C . ASP A 1 308 ? -42.986 29.701 63.253 1.00 50.81 308 ASP A C 1
ATOM 2476 O O . ASP A 1 308 ? -43.037 28.732 62.487 1.00 50.81 308 ASP A O 1
ATOM 2480 N N . SER A 1 309 ? -42.860 30.970 62.859 1.00 47.72 309 SER A N 1
ATOM 2481 C CA . SER A 1 309 ? -42.408 31.454 61.550 1.00 47.72 309 SER A CA 1
ATOM 2482 C C . SER A 1 309 ? -40.894 31.336 61.397 1.00 47.72 309 SER A C 1
ATOM 2484 O O . SER A 1 309 ? -40.184 31.462 62.420 1.00 47.72 309 SER A O 1
#